Protein AF-A0A8B9MM78-F1 (afdb_monomer_lite)

Sequence (201 aa):
MGLGFAAWLCAFRGCSALPSVRVVAGGMLPGLHFPAASAAQRGSCASRPLSGLHFPEGSALPPFPSGPRGVDGVKMAAGSGGPAARELFAEGLLQFLRPAVRQLDGHVHAVRESQVELREHIDSLATELCRINEDQKVALDLDPYVKKLLNARRRVVLVNNILQNAQERLRRLNHSVAKETVRRKAMLEAAGGYPQGLPGK

Radius of gyration: 50.0 Å; chains: 1; bounding box: 139×53×124 Å

Organism: NCBI:txid211598

Secondary structure (DSSP, 8-state):
--SHHHHHHHHHHH------------------------------------------S----------------------S--HHHHHHHHHHHHHHHHHHHHHHHHHHHHHHHHHHHHHHHHHHHHHHHHHHHHHHTS----HHHHHHHHHHHHHHHHHHHHHHHHHHHHHHHHHHHHHHHHHHHHHHHHHS---------

Structure (mmCIF, N/CA/C/O backbone):
data_AF-A0A8B9MM78-F1
#
_entry.id   AF-A0A8B9MM78-F1
#
loop_
_atom_site.group_PDB
_atom_site.id
_atom_site.type_symbol
_atom_site.label_atom_id
_atom_site.label_alt_id
_atom_site.label_comp_id
_atom_site.label_asym_id
_atom_site.label_entity_id
_atom_site.label_seq_id
_atom_site.pdbx_PDB_ins_code
_atom_site.Cartn_x
_atom_site.Cartn_y
_atom_site.Cartn_z
_atom_site.occupancy
_atom_site.B_iso_or_equiv
_atom_site.auth_seq_id
_atom_site.auth_comp_id
_atom_site.auth_asym_id
_atom_site.auth_atom_id
_atom_site.pdbx_PDB_model_num
ATOM 1 N N . MET A 1 1 ? 37.177 7.866 -14.390 1.00 48.31 1 MET A N 1
ATOM 2 C CA . MET A 1 1 ? 35.794 7.345 -14.255 1.00 48.31 1 MET A CA 1
ATOM 3 C C . MET A 1 1 ? 35.572 6.059 -15.078 1.00 48.31 1 MET A C 1
ATOM 5 O O . MET A 1 1 ? 34.591 5.960 -15.799 1.00 48.31 1 MET A O 1
ATOM 9 N N . GLY A 1 2 ? 36.473 5.065 -15.008 1.00 48.88 2 GLY A N 1
ATOM 10 C CA . GLY A 1 2 ? 36.497 3.939 -15.969 1.00 48.88 2 GLY A CA 1
ATOM 11 C C . GLY A 1 2 ? 36.226 2.541 -15.401 1.00 48.88 2 GLY A C 1
ATOM 12 O O . GLY A 1 2 ? 36.156 1.588 -16.166 1.00 48.88 2 GLY A O 1
ATOM 13 N N . LEU A 1 3 ? 36.065 2.396 -14.082 1.00 47.78 3 LEU A N 1
ATOM 14 C CA . LEU A 1 3 ? 35.986 1.076 -13.435 1.00 47.78 3 LEU A CA 1
ATOM 15 C C . LEU A 1 3 ? 34.546 0.547 -13.267 1.00 47.78 3 LEU A C 1
ATOM 17 O O . LEU A 1 3 ? 34.348 -0.656 -13.136 1.00 47.78 3 LEU A O 1
ATOM 21 N N . GLY A 1 4 ? 33.526 1.411 -13.348 1.00 43.16 4 GLY A N 1
ATOM 22 C CA . GLY A 1 4 ? 32.122 1.005 -13.165 1.00 43.16 4 GLY A CA 1
ATOM 23 C C . GLY A 1 4 ? 31.498 0.277 -14.365 1.00 43.16 4 GLY A C 1
ATOM 24 O O . GLY A 1 4 ? 30.653 -0.597 -14.191 1.00 43.16 4 GLY A O 1
ATOM 25 N N . PHE A 1 5 ? 31.934 0.583 -15.592 1.00 52.16 5 PHE A N 1
ATOM 26 C CA . PHE A 1 5 ? 31.329 0.020 -16.809 1.00 52.16 5 PHE A CA 1
ATOM 27 C C . PHE A 1 5 ? 31.746 -1.436 -17.069 1.00 52.16 5 PHE A C 1
ATOM 29 O O . PHE A 1 5 ? 30.945 -2.233 -17.555 1.00 52.16 5 PHE A O 1
ATOM 36 N N . ALA A 1 6 ? 32.977 -1.804 -16.698 1.00 51.62 6 ALA A N 1
ATOM 37 C CA . ALA A 1 6 ? 33.471 -3.176 -16.815 1.00 51.62 6 ALA A CA 1
ATOM 38 C C . ALA A 1 6 ? 32.794 -4.118 -15.801 1.00 51.62 6 ALA A C 1
ATOM 40 O O . ALA A 1 6 ? 32.405 -5.228 -16.161 1.00 51.62 6 ALA A O 1
ATOM 41 N N . ALA A 1 7 ? 32.567 -3.649 -14.568 1.00 53.59 7 ALA A N 1
ATOM 42 C CA . ALA A 1 7 ? 31.832 -4.400 -13.548 1.00 53.59 7 ALA A CA 1
ATOM 43 C C . ALA A 1 7 ? 30.362 -4.632 -13.949 1.00 53.59 7 ALA A C 1
ATOM 45 O O . ALA A 1 7 ? 29.838 -5.735 -13.791 1.00 53.59 7 ALA A O 1
ATOM 46 N N . TRP A 1 8 ? 29.718 -3.628 -14.556 1.00 53.66 8 TRP A N 1
ATOM 47 C CA . TRP A 1 8 ? 28.348 -3.748 -15.061 1.00 53.66 8 TRP A CA 1
ATOM 48 C C . TRP A 1 8 ? 28.232 -4.701 -16.266 1.00 53.66 8 TRP A C 1
ATOM 50 O O . TRP A 1 8 ? 27.303 -5.508 -16.326 1.00 53.66 8 TRP A O 1
ATOM 60 N N . LEU A 1 9 ? 29.206 -4.693 -17.190 1.00 56.09 9 LEU A N 1
ATOM 61 C CA . LEU A 1 9 ? 29.253 -5.659 -18.297 1.00 56.09 9 LEU A CA 1
ATOM 62 C C . LEU A 1 9 ? 29.493 -7.101 -17.819 1.00 56.09 9 LEU A C 1
ATOM 64 O O . LEU A 1 9 ? 28.900 -8.022 -18.380 1.00 56.09 9 LEU A O 1
ATOM 68 N N . CYS A 1 10 ? 30.321 -7.313 -16.789 1.00 49.34 10 CYS A N 1
ATOM 69 C CA . CYS A 1 10 ? 30.517 -8.641 -16.195 1.00 49.34 10 CYS A CA 1
ATOM 70 C C . CYS A 1 10 ? 29.236 -9.170 -15.535 1.00 49.34 10 CYS A C 1
ATOM 72 O O . CYS A 1 10 ? 28.882 -10.328 -15.752 1.00 49.34 10 CYS A O 1
ATOM 74 N N . ALA A 1 11 ? 28.489 -8.326 -14.817 1.00 49.91 11 ALA A N 1
ATOM 75 C CA . ALA A 1 11 ? 27.216 -8.720 -14.211 1.00 49.91 11 ALA A CA 1
ATOM 76 C C . ALA A 1 11 ? 26.143 -9.077 -15.261 1.00 49.91 11 ALA A C 1
ATOM 78 O O . ALA A 1 11 ? 25.393 -10.034 -15.084 1.00 49.91 11 ALA A O 1
ATOM 79 N N . PHE A 1 12 ? 26.098 -8.369 -16.396 1.00 47.22 12 PHE A N 1
ATOM 80 C CA . PHE A 1 12 ? 25.107 -8.636 -17.448 1.00 47.22 12 PHE A CA 1
ATOM 81 C C . PHE A 1 12 ? 25.470 -9.829 -18.348 1.00 47.22 12 PHE A C 1
ATOM 83 O O . PHE A 1 12 ? 24.588 -10.469 -18.916 1.00 47.22 12 PHE A O 1
ATOM 90 N N . ARG A 1 13 ? 26.763 -10.162 -18.467 1.00 47.97 13 ARG A N 1
ATOM 91 C CA . ARG A 1 13 ? 27.249 -11.330 -19.222 1.00 47.97 13 ARG A CA 1
ATOM 92 C C . ARG A 1 13 ? 27.255 -12.620 -18.379 1.00 47.97 13 ARG A C 1
ATOM 94 O O . ARG A 1 13 ? 27.210 -13.707 -18.951 1.00 47.97 13 ARG A O 1
ATOM 101 N N . GLY A 1 14 ? 27.230 -12.501 -17.047 1.00 35.62 14 GLY A N 1
ATOM 102 C CA . GLY A 1 14 ? 27.129 -13.609 -16.086 1.00 35.62 14 GLY A CA 1
ATOM 103 C C . GLY A 1 14 ? 25.716 -14.166 -15.850 1.00 35.62 14 GLY A C 1
ATOM 104 O O . GLY A 1 14 ? 25.588 -15.303 -15.414 1.00 35.62 14 GLY A O 1
ATOM 105 N N . CYS A 1 15 ? 24.649 -13.447 -16.214 1.00 35.34 15 CYS A N 1
ATOM 106 C CA . CYS A 1 15 ? 23.262 -13.945 -16.132 1.00 35.34 15 CYS A CA 1
ATOM 107 C C . CYS A 1 15 ? 22.798 -14.666 -17.415 1.00 35.34 15 CYS A C 1
ATOM 109 O O . CYS A 1 15 ? 21.651 -14.532 -17.835 1.00 35.34 15 CYS A O 1
ATOM 111 N N . SER A 1 16 ? 23.692 -15.435 -18.045 1.00 40.44 16 SER A N 1
ATOM 112 C CA . SER A 1 16 ? 23.366 -16.336 -19.169 1.00 40.44 16 SER A CA 1
ATOM 113 C C . SER A 1 16 ? 23.190 -17.793 -18.718 1.00 40.44 16 SER A C 1
ATOM 115 O O . SER A 1 16 ? 23.275 -18.704 -19.534 1.00 40.44 16 SER A O 1
ATOM 117 N N . ALA A 1 17 ? 22.967 -18.024 -17.423 1.00 44.88 17 ALA A N 1
ATOM 118 C CA . ALA A 1 17 ? 22.620 -19.327 -16.867 1.00 44.88 17 ALA A CA 1
ATOM 119 C C . ALA A 1 17 ? 21.247 -19.237 -16.187 1.00 44.88 17 ALA A C 1
ATOM 121 O O . ALA A 1 17 ? 21.133 -19.181 -14.968 1.00 44.88 17 ALA A O 1
ATOM 122 N N . LEU A 1 18 ? 20.196 -19.198 -17.004 1.00 37.66 18 LEU A N 1
ATOM 123 C CA . LEU A 1 18 ? 18.861 -19.640 -16.608 1.00 37.66 18 LEU A CA 1
ATOM 124 C C . LEU A 1 18 ? 18.460 -20.780 -17.552 1.00 37.66 18 LEU A C 1
ATOM 126 O O . LEU A 1 18 ? 18.759 -20.711 -18.749 1.00 37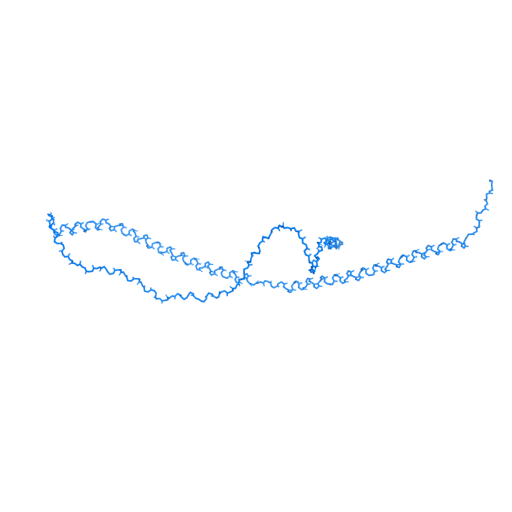.66 18 LEU A O 1
ATOM 130 N N . PRO A 1 19 ? 17.843 -21.847 -17.025 1.00 37.06 19 PRO A N 1
ATOM 131 C CA . PRO A 1 19 ? 17.562 -23.050 -17.780 1.00 37.06 19 PRO A CA 1
ATOM 132 C C . PRO A 1 19 ? 16.515 -22.779 -18.861 1.00 37.06 19 PRO A C 1
ATOM 134 O O . PRO A 1 19 ? 15.576 -22.001 -18.697 1.00 37.06 19 PRO A O 1
ATOM 137 N N . SER A 1 20 ? 16.713 -23.464 -19.980 1.00 33.94 20 SER A N 1
ATOM 138 C CA . SER A 1 20 ? 15.817 -23.526 -21.124 1.00 33.94 20 SER A CA 1
ATOM 139 C C . SER A 1 20 ? 14.413 -23.975 -20.688 1.00 33.94 20 SER A C 1
ATOM 141 O O . SER A 1 20 ? 14.203 -25.144 -20.370 1.00 33.94 20 SER A O 1
ATOM 143 N N . VAL A 1 21 ? 13.438 -23.061 -20.679 1.00 34.25 21 VAL A N 1
ATOM 144 C CA . VAL A 1 21 ? 12.017 -23.433 -20.634 1.00 34.25 21 VAL A CA 1
ATOM 145 C C . VAL A 1 21 ? 11.610 -23.792 -22.057 1.00 34.25 21 VAL A C 1
ATOM 147 O O . VAL A 1 21 ? 11.317 -22.939 -22.895 1.00 34.25 21 VAL A O 1
ATOM 150 N N . ARG A 1 22 ? 11.672 -25.093 -22.335 1.00 35.22 22 ARG A N 1
ATOM 151 C CA . ARG A 1 22 ? 11.176 -25.725 -23.553 1.00 35.22 22 ARG A CA 1
ATOM 152 C C . ARG A 1 22 ? 9.646 -25.692 -23.518 1.00 35.22 22 ARG A C 1
ATOM 154 O O . ARG A 1 22 ? 9.033 -26.239 -22.607 1.00 35.22 22 ARG A O 1
ATOM 161 N N . VAL A 1 23 ? 9.044 -25.055 -24.515 1.00 36.56 23 VAL A N 1
ATOM 162 C CA . VAL A 1 23 ? 7.619 -25.189 -24.841 1.00 36.56 23 VAL A CA 1
ATOM 163 C C . VAL A 1 23 ? 7.351 -26.658 -25.192 1.00 36.56 23 VAL A C 1
ATOM 165 O O . VAL A 1 23 ? 7.975 -27.186 -26.112 1.00 36.56 23 VAL A O 1
ATOM 168 N N . VAL A 1 24 ? 6.459 -27.326 -24.455 1.00 34.94 24 VAL A N 1
ATOM 169 C CA . VAL A 1 24 ? 5.971 -28.680 -24.766 1.00 34.94 24 VAL A CA 1
ATOM 170 C C . VAL A 1 24 ? 4.607 -28.564 -25.444 1.00 34.94 24 VAL A C 1
ATOM 172 O O . VAL A 1 24 ? 3.620 -28.196 -24.813 1.00 34.94 24 VAL A O 1
ATOM 175 N N . ALA A 1 25 ? 4.575 -28.893 -26.736 1.00 33.69 25 ALA A N 1
ATOM 176 C CA . ALA A 1 25 ? 3.391 -29.380 -27.437 1.00 33.69 25 ALA A CA 1
ATOM 177 C C . ALA A 1 25 ? 3.372 -30.918 -27.327 1.00 33.69 25 ALA A C 1
ATOM 179 O O . ALA A 1 25 ? 4.430 -31.547 -27.342 1.00 33.69 25 ALA A O 1
ATOM 180 N N . GLY A 1 26 ? 2.184 -31.491 -27.121 1.00 34.03 26 GLY A N 1
ATOM 181 C CA . GLY A 1 26 ? 1.985 -32.846 -26.599 1.00 34.03 26 GLY A CA 1
ATOM 182 C C . GLY A 1 26 ? 2.276 -34.027 -27.534 1.00 34.03 26 GLY A C 1
ATOM 183 O O . GLY A 1 26 ? 2.494 -33.873 -28.732 1.00 34.03 26 GLY A O 1
ATOM 184 N N . GLY A 1 27 ? 2.213 -35.227 -26.943 1.00 30.88 27 GLY A N 1
ATOM 185 C CA . GLY A 1 27 ? 2.221 -36.514 -27.644 1.00 30.88 27 GLY A CA 1
ATOM 186 C C . GLY A 1 27 ? 2.617 -37.703 -26.754 1.00 30.88 27 GLY A C 1
ATOM 187 O O . GLY A 1 27 ? 3.792 -37.871 -26.471 1.00 30.88 27 GLY A O 1
ATOM 188 N N . MET A 1 28 ? 1.612 -38.505 -26.373 1.00 33.03 28 MET A N 1
ATOM 189 C CA . MET A 1 28 ? 1.601 -39.941 -26.006 1.00 33.03 28 MET A CA 1
ATOM 190 C C . MET A 1 28 ? 2.536 -40.556 -24.920 1.00 33.03 28 MET A C 1
ATOM 192 O O . MET A 1 28 ? 3.754 -40.463 -24.953 1.00 33.03 28 MET A O 1
ATOM 196 N N . LEU A 1 29 ? 1.863 -41.291 -24.018 1.00 33.91 29 LEU A N 1
ATOM 197 C CA . LEU A 1 29 ? 2.230 -42.232 -22.925 1.00 33.91 29 LEU A CA 1
ATOM 198 C C . LEU A 1 29 ? 3.197 -43.398 -23.310 1.00 33.91 29 LEU A C 1
ATOM 200 O O . LEU A 1 29 ? 3.433 -43.549 -24.508 1.00 33.91 29 LEU A O 1
ATOM 204 N N . PRO A 1 30 ? 3.662 -44.308 -22.394 1.00 49.34 30 PRO A N 1
ATOM 205 C CA . PRO A 1 30 ? 3.284 -44.520 -20.980 1.00 49.34 30 PRO A CA 1
ATOM 206 C C . PRO A 1 30 ? 4.439 -44.734 -19.966 1.00 49.34 30 PRO A C 1
ATOM 208 O O . PRO A 1 30 ? 5.554 -45.112 -20.304 1.00 49.34 30 PRO A O 1
ATOM 211 N N . GLY A 1 31 ? 4.081 -44.640 -18.679 1.00 40.34 31 GLY A N 1
ATOM 212 C CA . GLY A 1 31 ? 4.708 -45.432 -17.617 1.00 40.34 31 GLY A CA 1
ATOM 213 C C . GLY A 1 31 ? 5.841 -44.751 -16.859 1.00 40.34 31 GLY A C 1
ATOM 214 O O . GLY A 1 31 ? 7.000 -44.906 -17.208 1.00 40.34 31 GLY A O 1
ATOM 215 N N . LEU A 1 32 ? 5.495 -44.054 -15.776 1.00 36.47 32 LEU A N 1
ATOM 216 C CA . LEU A 1 32 ? 5.979 -44.334 -14.419 1.00 36.47 32 LEU A CA 1
ATOM 217 C C . LEU A 1 32 ? 5.219 -43.414 -13.450 1.00 36.47 32 LEU A C 1
ATOM 219 O O . LEU A 1 32 ? 5.159 -42.198 -13.599 1.00 36.47 32 LEU A O 1
ATOM 223 N N . HIS A 1 33 ? 4.555 -44.059 -12.505 1.00 41.72 33 HIS A N 1
ATOM 224 C CA . HIS A 1 33 ? 3.659 -43.500 -11.507 1.00 41.72 33 HIS A CA 1
ATOM 225 C C . HIS A 1 33 ? 4.461 -42.973 -10.314 1.00 41.72 33 HIS A C 1
ATOM 227 O O . HIS A 1 33 ? 5.190 -43.767 -9.739 1.00 41.72 33 HIS A O 1
ATOM 233 N N . PHE A 1 34 ? 4.301 -41.703 -9.920 1.00 32.56 34 PHE A N 1
ATOM 234 C CA . PHE A 1 34 ? 4.489 -41.178 -8.549 1.00 32.56 34 PHE A CA 1
ATOM 235 C C . PHE A 1 34 ? 3.924 -39.736 -8.464 1.00 32.56 34 PHE A C 1
ATOM 237 O O . PHE A 1 34 ? 3.759 -39.088 -9.496 1.00 32.56 34 PHE A O 1
ATOM 244 N N . PRO A 1 35 ? 3.476 -39.271 -7.284 1.00 40.75 35 PRO A N 1
ATOM 245 C CA . PRO A 1 35 ? 2.092 -38.913 -7.015 1.00 40.75 35 PRO A CA 1
ATOM 246 C C . PRO A 1 35 ? 1.809 -37.409 -7.135 1.00 40.75 35 PRO A C 1
ATOM 248 O O . PRO A 1 35 ? 2.661 -36.556 -6.893 1.00 40.75 35 PRO A O 1
ATOM 251 N N . ALA A 1 36 ? 0.554 -37.099 -7.458 1.00 40.72 36 ALA A N 1
ATOM 252 C CA . ALA A 1 36 ? -0.004 -35.758 -7.449 1.00 40.72 36 ALA A CA 1
ATOM 253 C C . ALA A 1 36 ? -0.137 -35.216 -6.014 1.00 40.72 36 ALA A C 1
ATOM 255 O O . ALA A 1 36 ? -0.765 -35.848 -5.166 1.00 40.72 36 ALA A O 1
ATOM 256 N N . ALA A 1 37 ? 0.380 -34.010 -5.771 1.00 35.16 37 ALA A N 1
ATOM 257 C CA . ALA A 1 37 ? 0.020 -33.195 -4.615 1.00 35.16 37 ALA A CA 1
ATOM 258 C C . ALA A 1 37 ? -0.624 -31.888 -5.100 1.00 35.16 37 ALA A C 1
ATOM 260 O O . ALA A 1 37 ? 0.028 -30.977 -5.602 1.00 35.16 37 ALA A O 1
ATOM 261 N N . SER A 1 38 ? -1.949 -31.915 -4.983 1.00 35.53 38 SER A N 1
ATOM 262 C CA . SER A 1 38 ? -2.979 -30.882 -5.061 1.00 35.53 38 SER A CA 1
ATOM 263 C C . SER A 1 38 ? -2.551 -29.417 -5.179 1.00 35.53 38 SER A C 1
ATOM 265 O O . SER A 1 38 ? -1.907 -28.842 -4.302 1.00 35.53 38 SER A O 1
ATOM 267 N N . ALA A 1 39 ? -3.122 -28.776 -6.200 1.00 40.88 39 ALA A N 1
ATOM 268 C CA . ALA A 1 39 ? -3.445 -27.361 -6.200 1.00 40.88 39 ALA A CA 1
ATOM 269 C C . ALA A 1 39 ? -4.176 -26.976 -4.900 1.00 40.88 39 ALA A C 1
ATOM 271 O O . ALA A 1 39 ? -5.182 -27.587 -4.538 1.00 40.88 39 ALA A O 1
ATOM 272 N N . ALA A 1 40 ? -3.676 -25.951 -4.214 1.00 36.84 40 ALA A N 1
ATOM 273 C CA . ALA A 1 40 ? -4.406 -25.239 -3.175 1.00 36.84 40 ALA A CA 1
ATOM 274 C C . ALA A 1 40 ? -4.579 -23.795 -3.640 1.00 36.84 40 ALA A C 1
ATOM 276 O O . ALA A 1 40 ? -3.685 -22.954 -3.557 1.00 36.84 40 ALA A O 1
ATOM 277 N N . GLN A 1 41 ? -5.764 -23.565 -4.182 1.00 46.56 41 GLN A N 1
ATOM 278 C CA . GLN A 1 41 ? -6.331 -22.283 -4.537 1.00 46.56 41 GLN A CA 1
ATOM 279 C C . GLN A 1 41 ? -6.377 -21.379 -3.292 1.00 46.56 41 GLN A C 1
ATOM 281 O O . GLN A 1 41 ? -7.068 -21.667 -2.321 1.00 46.56 41 GLN A O 1
ATOM 286 N N . ARG A 1 42 ? -5.622 -20.281 -3.315 1.00 38.16 42 ARG A N 1
ATOM 287 C CA . ARG A 1 42 ? -5.758 -19.129 -2.414 1.00 38.16 42 ARG A CA 1
ATOM 288 C C . ARG A 1 42 ? -5.711 -17.909 -3.320 1.00 38.16 42 ARG A C 1
ATOM 290 O O . ARG A 1 42 ? -4.728 -17.723 -4.016 1.00 38.16 42 ARG A O 1
ATOM 297 N N . GLY A 1 43 ? -6.707 -17.061 -3.453 1.00 32.66 43 GLY A N 1
ATOM 298 C C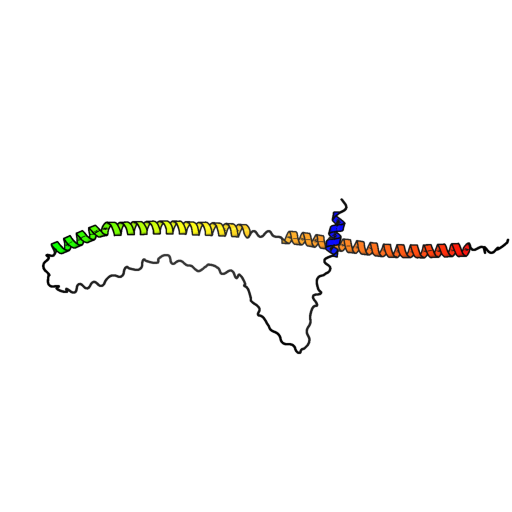A . GLY A 1 43 ? -7.983 -16.884 -2.788 1.00 32.66 43 GLY A CA 1
ATOM 299 C C . GLY A 1 43 ? -8.379 -15.497 -3.266 1.00 32.66 43 GLY A C 1
ATOM 300 O O . GLY A 1 43 ? -7.728 -14.520 -2.913 1.00 32.66 43 GLY A O 1
ATOM 301 N N . SER A 1 44 ? -9.324 -15.438 -4.198 1.00 35.38 44 SER A N 1
ATOM 302 C CA . SER A 1 44 ? -9.817 -14.198 -4.783 1.00 35.38 44 SER A CA 1
ATOM 303 C C . SER A 1 44 ? -10.351 -13.310 -3.661 1.00 35.38 44 SER A C 1
ATOM 305 O O . SER A 1 44 ? -11.351 -13.663 -3.037 1.00 35.38 44 SER A O 1
ATOM 307 N N . CYS A 1 45 ? -9.706 -12.171 -3.401 1.00 35.84 45 CYS A N 1
ATOM 308 C CA . CYS A 1 45 ? -10.251 -11.113 -2.553 1.00 35.84 45 CYS A CA 1
ATOM 309 C C . CYS A 1 45 ? -11.402 -10.445 -3.312 1.00 35.84 45 CYS A C 1
ATOM 311 O O . CYS A 1 45 ? -11.278 -9.343 -3.836 1.00 35.84 45 CYS A O 1
ATOM 313 N N . ALA A 1 46 ? -12.514 -11.169 -3.437 1.00 37.69 46 ALA A N 1
ATOM 314 C CA . ALA A 1 46 ? -13.779 -10.597 -3.830 1.00 37.69 46 ALA A CA 1
ATOM 315 C C . ALA A 1 46 ? -14.199 -9.648 -2.710 1.00 37.69 46 ALA A C 1
ATOM 317 O O . ALA A 1 46 ? -14.458 -10.066 -1.580 1.00 37.69 46 ALA A O 1
ATOM 318 N N . SER A 1 47 ? -14.230 -8.367 -3.050 1.00 41.34 47 SER A N 1
ATOM 319 C CA . SER A 1 47 ? -14.924 -7.306 -2.346 1.00 41.34 47 SER A CA 1
ATOM 320 C C . SER A 1 47 ? -16.329 -7.786 -1.979 1.00 41.34 47 SER A C 1
ATOM 322 O O . SER A 1 47 ? -17.244 -7.750 -2.798 1.00 41.34 47 SER A O 1
ATOM 324 N N . ARG A 1 48 ? -16.510 -8.282 -0.753 1.00 37.97 48 ARG A N 1
ATOM 325 C CA . ARG A 1 48 ? -17.842 -8.381 -0.163 1.00 37.97 48 ARG A CA 1
ATOM 326 C C . ARG A 1 48 ? -18.164 -6.986 0.361 1.00 37.97 48 ARG A C 1
ATOM 328 O O . ARG A 1 48 ? -17.424 -6.502 1.218 1.00 37.97 48 ARG A O 1
ATOM 335 N N . PRO A 1 49 ? -19.211 -6.317 -0.138 1.00 38.75 49 PRO A N 1
ATOM 336 C CA . PRO A 1 49 ? -19.687 -5.117 0.517 1.00 38.75 49 PRO A CA 1
ATOM 337 C C . PRO A 1 49 ? -20.155 -5.527 1.916 1.00 38.75 49 PRO A C 1
ATOM 339 O O . PRO A 1 49 ? -20.994 -6.416 2.067 1.00 38.75 49 PRO A O 1
ATOM 342 N N . LEU A 1 50 ? -19.601 -4.892 2.949 1.00 45.12 50 LEU A N 1
ATOM 343 C CA . LEU A 1 50 ? -20.174 -4.867 4.297 1.00 45.12 50 LEU A CA 1
ATOM 344 C C . LEU A 1 50 ? -21.428 -3.975 4.264 1.00 45.12 50 LEU A C 1
ATOM 346 O O . LEU A 1 50 ? -21.519 -2.944 4.913 1.00 45.12 50 LEU A O 1
ATOM 350 N N . SER A 1 51 ? -22.398 -4.363 3.445 1.00 43.78 51 SER A N 1
ATOM 351 C CA . SER A 1 51 ? -23.744 -3.809 3.405 1.00 43.78 51 SER A CA 1
ATOM 352 C C . SER A 1 51 ? -24.644 -4.924 3.910 1.00 43.78 51 SER A C 1
ATOM 354 O O . SER A 1 51 ? -25.064 -5.783 3.140 1.00 43.78 51 SER A O 1
ATOM 356 N N . GLY A 1 52 ? -24.839 -4.996 5.227 1.00 38.88 52 GLY A N 1
ATOM 357 C CA . GLY A 1 52 ? -25.663 -6.065 5.791 1.00 38.88 52 GLY A CA 1
ATOM 358 C C . GLY A 1 52 ? -25.602 -6.291 7.295 1.00 38.88 52 GLY A C 1
ATOM 359 O O . GLY A 1 52 ? -26.362 -7.120 7.778 1.00 38.88 52 GLY A O 1
ATOM 360 N N . LEU A 1 53 ? -24.786 -5.559 8.060 1.00 37.84 53 LEU A N 1
ATOM 361 C CA . LEU A 1 53 ? -25.054 -5.412 9.493 1.00 37.84 53 LEU A CA 1
ATOM 362 C C . LEU A 1 53 ? -25.914 -4.170 9.685 1.00 37.84 53 LEU A C 1
ATOM 364 O O . LEU A 1 53 ? -25.478 -3.137 10.178 1.00 37.84 53 LEU A O 1
ATOM 368 N N . HIS A 1 54 ? -27.161 -4.300 9.235 1.00 37.41 54 HIS A N 1
ATOM 369 C CA . HIS A 1 54 ? -28.262 -3.547 9.804 1.00 37.41 54 HIS A CA 1
ATOM 370 C C . HIS A 1 54 ? -28.306 -3.921 11.288 1.00 37.41 54 HIS A C 1
ATOM 372 O O . HIS A 1 54 ? -28.841 -4.966 11.658 1.00 37.41 54 HIS A O 1
ATOM 378 N N . PHE A 1 55 ? -27.671 -3.107 12.130 1.00 36.47 55 PHE A N 1
ATOM 379 C CA . PHE A 1 55 ? -27.990 -3.093 13.548 1.00 36.47 55 PHE A CA 1
ATOM 380 C C . PHE A 1 55 ? -29.471 -2.721 13.630 1.00 36.47 55 PHE A C 1
ATOM 382 O O . PHE A 1 55 ? -29.827 -1.636 13.166 1.00 36.47 55 PHE A O 1
ATOM 389 N N . PRO A 1 56 ? -30.358 -3.591 14.142 1.00 38.91 56 PRO A N 1
ATOM 390 C CA . PRO A 1 56 ? -31.685 -3.138 14.486 1.00 38.91 56 PRO A CA 1
ATOM 391 C C . PRO A 1 56 ? -31.512 -2.131 15.622 1.00 38.91 56 PRO A C 1
ATOM 393 O O . PRO A 1 56 ? -31.256 -2.479 16.777 1.00 38.91 56 PRO A O 1
ATOM 396 N N . GLU A 1 57 ? -31.608 -0.860 15.258 1.00 47.19 57 GLU A N 1
ATOM 397 C CA . GLU A 1 57 ? -32.067 0.189 16.146 1.00 47.19 57 GLU A CA 1
ATOM 398 C C . GLU A 1 57 ? -33.389 -0.311 16.755 1.00 47.19 57 GLU A C 1
ATOM 400 O O . GLU A 1 57 ? -34.338 -0.623 16.036 1.00 47.19 57 GLU A O 1
ATOM 405 N N . GLY A 1 58 ? -33.414 -0.516 18.074 1.00 50.19 58 GLY A N 1
ATOM 406 C CA . GLY A 1 58 ? -34.604 -0.998 18.781 1.00 50.19 58 GLY A CA 1
ATOM 407 C C . GLY A 1 58 ? -34.600 -2.479 19.166 1.00 50.19 58 GLY A C 1
ATOM 408 O O . GLY A 1 58 ? -35.599 -3.169 18.985 1.00 50.19 58 GLY A O 1
ATOM 409 N N . SER A 1 59 ? -33.526 -2.975 19.788 1.00 40.12 59 SER A N 1
ATOM 410 C CA . SER A 1 59 ? -33.676 -4.137 20.677 1.00 40.12 59 SER A CA 1
ATOM 411 C C . SER A 1 59 ? -34.192 -3.623 22.016 1.00 40.12 59 SER A C 1
ATOM 413 O O . SER A 1 59 ? -33.421 -3.208 22.881 1.00 40.12 59 SER A O 1
ATOM 415 N N . ALA A 1 60 ? -35.517 -3.589 22.145 1.00 48.47 60 ALA A N 1
ATOM 416 C CA . ALA A 1 60 ? -36.181 -3.502 23.430 1.00 48.47 60 ALA A CA 1
ATOM 417 C C . ALA A 1 60 ? -35.486 -4.449 24.418 1.00 48.47 60 ALA A C 1
ATOM 419 O O . ALA A 1 60 ? -35.210 -5.607 24.093 1.00 48.47 60 ALA A O 1
ATOM 420 N N . LEU A 1 61 ? -35.185 -3.924 25.608 1.00 49.53 61 LEU A N 1
ATOM 421 C CA . LEU A 1 61 ? -34.800 -4.716 26.771 1.00 49.53 61 LEU A CA 1
ATOM 422 C C . LEU A 1 61 ? -35.668 -5.985 26.812 1.00 49.53 61 LEU A C 1
ATOM 424 O O . LEU A 1 61 ? -36.889 -5.860 26.659 1.00 49.53 61 LEU A O 1
ATOM 428 N N . PRO A 1 62 ? -35.097 -7.188 27.011 1.00 55.75 62 PRO A N 1
ATOM 429 C CA . PRO A 1 62 ? -35.933 -8.345 27.276 1.00 55.75 62 PRO A CA 1
ATOM 430 C C . PRO A 1 62 ? -36.829 -7.988 28.471 1.00 55.75 62 PRO A C 1
ATOM 432 O O . PRO A 1 62 ? -36.313 -7.476 29.473 1.00 55.75 62 PRO A O 1
ATOM 435 N N . PRO A 1 63 ? -38.158 -8.178 28.382 1.00 52.50 63 PRO A N 1
ATOM 436 C CA . PRO A 1 63 ? -39.006 -7.964 29.535 1.00 52.50 63 PRO A CA 1
ATOM 437 C C . PRO A 1 63 ? -38.490 -8.895 30.625 1.00 52.50 63 PRO A C 1
ATOM 439 O O . PRO A 1 63 ? -38.350 -10.102 30.411 1.00 52.50 63 PRO A O 1
ATOM 442 N N . PHE A 1 64 ? -38.160 -8.313 31.778 1.00 50.25 64 PHE A N 1
ATOM 443 C CA . PHE A 1 64 ? -37.925 -9.072 32.996 1.00 50.25 64 PHE A CA 1
ATOM 444 C C . PHE A 1 64 ? -39.011 -10.149 33.098 1.00 50.25 64 PHE A C 1
ATOM 446 O O . PHE A 1 64 ? -40.186 -9.819 32.883 1.00 50.25 64 PHE A O 1
ATOM 453 N N . PRO A 1 65 ? -38.664 -11.419 33.379 1.00 50.97 65 PRO A N 1
ATOM 454 C CA . PRO A 1 65 ? -39.667 -12.451 33.551 1.00 50.97 65 PRO A CA 1
ATOM 455 C C . PRO A 1 65 ? -40.615 -11.983 34.650 1.00 50.97 65 PRO A C 1
ATOM 457 O O . PRO A 1 65 ? -40.249 -11.861 35.819 1.00 50.97 65 PRO A O 1
ATOM 460 N N . SER A 1 66 ? -41.830 -11.642 34.227 1.00 56.31 66 SER A N 1
ATOM 461 C CA . SER A 1 66 ? -42.930 -11.317 35.113 1.00 56.31 66 SER A CA 1
ATOM 462 C C . SER A 1 66 ? -43.202 -12.590 35.893 1.00 56.31 66 SER A C 1
ATOM 464 O O . SER A 1 66 ? -43.693 -13.571 35.336 1.00 56.31 66 SER A O 1
ATOM 466 N N . GLY A 1 67 ? -42.768 -12.599 37.153 1.00 51.91 67 GLY A N 1
ATOM 467 C CA . GLY A 1 67 ? -42.955 -13.731 38.044 1.00 51.91 67 GLY A CA 1
ATOM 468 C C . GLY A 1 67 ? -44.432 -14.132 38.095 1.00 51.91 67 GLY A C 1
ATOM 469 O O . GLY A 1 67 ? -45.307 -13.263 37.996 1.00 51.91 67 GLY A O 1
ATOM 470 N N . PRO A 1 68 ? -44.741 -15.429 38.240 1.00 51.97 68 PRO A N 1
ATOM 471 C CA . PRO A 1 68 ? -46.114 -15.857 38.408 1.00 51.97 68 PRO A CA 1
ATOM 472 C C . PRO A 1 68 ? -46.665 -15.252 39.701 1.00 51.97 68 PRO A C 1
ATOM 474 O O . PRO A 1 68 ? -46.235 -15.553 40.814 1.00 51.97 68 PRO A O 1
ATOM 477 N N . ARG A 1 69 ? -47.637 -14.361 39.517 1.00 56.72 69 ARG A N 1
ATOM 478 C CA . ARG A 1 69 ? -48.538 -13.855 40.542 1.00 56.72 69 ARG A CA 1
ATOM 479 C C . ARG A 1 69 ? -49.482 -15.002 40.912 1.00 56.72 69 ARG A C 1
ATOM 481 O O . ARG A 1 69 ? -50.530 -15.164 40.302 1.00 56.72 69 ARG A O 1
ATOM 488 N N . GLY A 1 70 ? -49.068 -15.808 41.883 1.00 43.94 70 GLY A N 1
ATOM 489 C CA . GLY A 1 70 ? -49.857 -16.874 42.497 1.00 43.94 70 GLY A CA 1
ATOM 490 C C . GLY A 1 70 ? -49.629 -16.850 44.001 1.00 43.94 70 GLY A C 1
ATOM 491 O O . GLY A 1 70 ? -48.750 -17.532 44.516 1.00 43.94 70 GLY A O 1
ATOM 492 N N . VAL A 1 71 ? -50.380 -16.000 44.699 1.00 52.78 71 VAL A N 1
ATOM 493 C CA . VAL A 1 71 ? -50.482 -16.018 46.163 1.00 52.78 71 VAL A CA 1
ATOM 494 C C . VAL A 1 71 ? -51.467 -17.113 46.567 1.00 52.78 71 VAL A C 1
ATOM 496 O O . VAL A 1 71 ? -52.571 -16.830 47.018 1.00 52.78 71 VAL A O 1
ATOM 499 N N . ASP A 1 72 ? -51.076 -18.372 46.390 1.00 40.84 72 ASP A N 1
ATOM 500 C CA . ASP A 1 72 ? -51.782 -19.478 47.029 1.00 40.84 72 ASP A CA 1
ATOM 501 C C . ASP A 1 72 ? -51.278 -19.604 48.466 1.00 40.84 72 ASP A C 1
ATOM 503 O O . ASP A 1 72 ? -50.121 -19.932 48.745 1.00 40.84 72 ASP A O 1
ATOM 507 N N . GLY A 1 73 ? -52.168 -19.241 49.388 1.00 49.78 73 GLY A N 1
ATOM 508 C CA . GLY A 1 73 ? -51.929 -19.209 50.819 1.00 49.78 73 GLY A CA 1
ATOM 509 C C . GLY A 1 73 ? -51.618 -20.591 51.377 1.00 49.78 73 GLY A C 1
ATOM 510 O O . GLY A 1 73 ? -52.512 -21.323 51.798 1.00 49.78 73 GLY A O 1
ATOM 511 N N . VAL A 1 74 ? -50.332 -20.911 51.494 1.00 42.56 74 VAL A N 1
ATOM 512 C CA . VAL A 1 74 ? -49.881 -21.944 52.421 1.00 42.56 74 VAL A CA 1
ATOM 513 C C . VAL A 1 74 ? -49.870 -21.329 53.817 1.00 42.56 74 VAL A C 1
ATOM 515 O O . VAL A 1 74 ? -48.965 -20.586 54.200 1.00 42.56 74 VAL A O 1
ATOM 518 N N . LYS A 1 75 ? -50.923 -21.633 54.580 1.00 50.25 75 LYS A N 1
ATOM 519 C CA . LYS A 1 75 ? -51.035 -21.380 56.018 1.00 50.25 75 LYS A CA 1
ATOM 520 C C . LYS A 1 75 ? -49.951 -22.181 56.745 1.00 50.25 75 LYS A C 1
ATOM 522 O O . LYS A 1 75 ? -50.188 -23.288 57.215 1.00 50.25 75 LYS A O 1
ATOM 527 N N . MET A 1 76 ? -48.751 -21.615 56.824 1.00 45.03 76 MET A N 1
ATOM 528 C CA . MET A 1 76 ? -47.691 -22.129 57.680 1.00 45.03 76 MET A CA 1
ATOM 529 C C . MET A 1 76 ? -48.064 -21.829 59.130 1.00 45.03 76 MET A C 1
ATOM 531 O O . MET A 1 76 ? -48.181 -20.670 59.533 1.00 45.03 76 MET A O 1
ATOM 535 N N . ALA A 1 77 ? -48.289 -22.891 59.902 1.00 43.69 77 ALA A N 1
ATOM 536 C CA . ALA A 1 77 ? -48.462 -22.821 61.341 1.00 43.69 77 ALA A CA 1
ATOM 537 C C . ALA A 1 77 ? -47.287 -22.045 61.954 1.00 43.69 77 ALA A C 1
ATOM 539 O O . ALA A 1 77 ? -46.116 -22.379 61.763 1.00 43.69 77 ALA A O 1
ATOM 540 N N . ALA A 1 78 ? -47.624 -20.962 62.651 1.00 48.84 78 ALA A N 1
ATOM 541 C CA . ALA A 1 78 ? -46.678 -20.081 63.298 1.00 48.84 78 ALA A CA 1
ATOM 542 C C . ALA A 1 78 ? -45.953 -20.825 64.427 1.00 48.84 78 ALA A C 1
ATOM 544 O O . ALA A 1 78 ? -46.462 -20.967 65.535 1.00 48.84 78 ALA A O 1
ATOM 545 N N . GLY A 1 79 ? -44.719 -21.241 64.152 1.00 53.56 79 GLY A N 1
ATOM 546 C CA . GLY A 1 79 ? -43.696 -21.334 65.182 1.00 53.56 79 GLY A CA 1
ATOM 547 C C . GLY A 1 79 ? -43.445 -19.937 65.759 1.00 53.56 79 GLY A C 1
ATOM 548 O O . GLY A 1 79 ? -42.907 -19.073 65.068 1.00 53.56 79 GLY A O 1
ATOM 549 N N . SER A 1 80 ? -43.947 -19.724 66.978 1.00 56.69 80 SER A N 1
ATOM 550 C CA . SER A 1 80 ? -43.475 -18.865 68.083 1.00 56.69 80 SER A CA 1
ATOM 551 C C . SER A 1 80 ? -42.607 -17.619 67.790 1.00 56.69 80 SER A C 1
ATOM 553 O O . SER A 1 80 ? -41.652 -17.340 68.513 1.00 56.69 80 SER A O 1
ATOM 555 N N . GLY A 1 81 ? -42.953 -16.812 66.790 1.00 60.25 81 GLY A N 1
ATOM 556 C CA . GLY A 1 81 ? -42.379 -15.479 66.592 1.00 60.25 81 GLY A CA 1
ATOM 557 C C . GLY A 1 81 ? -43.346 -14.622 65.791 1.00 60.25 81 GLY A C 1
ATOM 558 O O . GLY A 1 81 ? -43.625 -14.942 64.633 1.00 60.25 81 GLY A O 1
ATOM 559 N N . GLY A 1 82 ? -43.909 -13.586 66.422 1.00 77.50 82 GLY A N 1
ATOM 560 C CA . GLY A 1 82 ? -44.912 -12.715 65.804 1.00 77.50 82 GLY A CA 1
ATOM 561 C C . GLY A 1 82 ? -44.414 -12.068 64.500 1.00 77.50 82 GLY A C 1
ATOM 562 O O . GLY A 1 82 ? -43.203 -11.946 64.307 1.00 77.50 82 GLY A O 1
ATOM 563 N N . PRO A 1 83 ? -45.320 -11.631 63.606 1.00 76.44 83 PRO A N 1
ATOM 564 C CA . PRO A 1 83 ? -44.968 -11.064 62.296 1.00 76.44 83 PRO A CA 1
ATOM 565 C C . PRO A 1 83 ? -43.936 -9.928 62.390 1.00 76.44 83 PRO A C 1
ATOM 567 O O . PRO A 1 83 ? -42.996 -9.889 61.605 1.00 76.44 83 PRO A O 1
ATOM 570 N N . ALA A 1 84 ? -44.018 -9.093 63.429 1.00 81.06 84 ALA A N 1
ATOM 571 C CA . ALA A 1 84 ? -43.048 -8.031 63.696 1.00 81.06 84 ALA A CA 1
ATOM 572 C C . ALA A 1 84 ? -41.618 -8.535 63.991 1.00 81.06 84 ALA A C 1
ATOM 574 O O . ALA A 1 84 ? -40.648 -7.894 63.604 1.00 81.06 84 ALA A O 1
ATOM 575 N N . ALA A 1 85 ? -41.456 -9.691 64.642 1.00 84.12 85 ALA A N 1
ATOM 576 C CA . ALA A 1 85 ? -40.134 -10.254 64.935 1.00 84.12 85 ALA A CA 1
ATOM 577 C C . ALA A 1 85 ? -39.449 -10.799 63.671 1.00 84.12 85 ALA A C 1
ATOM 579 O O . ALA A 1 85 ? -38.228 -10.739 63.545 1.00 84.12 85 ALA A O 1
ATOM 580 N N . ARG A 1 86 ? -40.243 -11.305 62.719 1.00 88.88 86 ARG A N 1
ATOM 581 C CA . ARG A 1 86 ? -39.753 -11.770 61.415 1.00 88.88 86 ARG A CA 1
ATOM 582 C C . ARG A 1 86 ? -39.322 -10.600 60.532 1.00 88.88 86 ARG A C 1
ATOM 584 O O . ARG A 1 86 ? -38.263 -10.681 59.923 1.00 88.88 86 ARG A O 1
ATOM 591 N N . GLU A 1 87 ? -40.097 -9.517 60.528 1.00 88.56 87 GLU A N 1
ATOM 592 C CA . GLU A 1 87 ? -39.766 -8.256 59.845 1.00 88.56 87 GLU A CA 1
ATOM 593 C C . GLU A 1 87 ? -38.471 -7.635 60.396 1.00 88.56 87 GLU A C 1
ATOM 595 O O . GLU A 1 87 ? -37.569 -7.315 59.631 1.00 88.56 87 GLU A O 1
ATOM 600 N N . LEU A 1 88 ? -38.315 -7.551 61.724 1.00 91.38 88 LEU A N 1
ATOM 601 C CA . LEU A 1 88 ? -37.096 -7.021 62.356 1.00 91.38 88 LEU A CA 1
ATOM 602 C C . LEU A 1 88 ? -35.854 -7.869 62.060 1.00 91.38 88 LEU A C 1
ATOM 604 O O . LEU A 1 88 ? -34.764 -7.338 61.853 1.00 91.38 88 LEU A O 1
ATOM 608 N N . PHE A 1 89 ? -36.012 -9.192 62.029 1.00 93.38 89 PHE A N 1
ATOM 609 C CA . PHE A 1 89 ? -34.929 -10.094 61.654 1.00 93.38 89 PHE A CA 1
ATOM 610 C C . PHE A 1 89 ? -34.549 -9.944 60.173 1.00 93.38 89 PHE A C 1
ATOM 612 O O . PHE A 1 89 ? -33.363 -9.874 59.849 1.00 93.38 89 PHE A O 1
ATOM 619 N N . ALA A 1 90 ? -35.540 -9.861 59.280 1.00 93.12 90 ALA A N 1
ATOM 620 C CA . ALA A 1 90 ? -35.318 -9.638 57.854 1.00 93.12 90 ALA A CA 1
ATOM 621 C C . ALA A 1 90 ? -34.631 -8.288 57.593 1.00 93.12 90 ALA A C 1
ATOM 623 O O . ALA A 1 90 ? -33.672 -8.238 56.824 1.00 93.12 90 ALA A O 1
ATOM 624 N N . GLU A 1 91 ? -35.044 -7.223 58.286 1.00 92.94 91 GLU A N 1
ATOM 625 C CA . GLU A 1 91 ? -34.391 -5.911 58.230 1.00 92.94 91 GLU A CA 1
ATOM 626 C C . GLU A 1 91 ? -32.935 -5.998 58.705 1.00 92.94 91 GLU A C 1
ATOM 628 O O . GLU A 1 91 ? -32.037 -5.500 58.028 1.00 92.94 91 GLU A O 1
ATOM 633 N N . GLY A 1 92 ? -32.667 -6.698 59.813 1.00 94.00 92 GLY A N 1
ATOM 634 C CA . GLY A 1 92 ? -31.307 -6.908 60.318 1.00 94.00 92 GLY A CA 1
ATOM 635 C C . GLY A 1 92 ? -30.406 -7.652 59.325 1.00 94.00 92 GLY A C 1
ATOM 636 O O . GLY A 1 92 ? -29.261 -7.253 59.101 1.00 94.00 92 GLY A O 1
ATOM 637 N N . LEU A 1 93 ? -30.930 -8.690 58.667 1.00 95.19 93 LEU A N 1
ATOM 638 C CA . LEU A 1 93 ? -30.211 -9.419 57.620 1.00 95.19 93 LEU A CA 1
ATOM 639 C C . LEU A 1 93 ? -29.959 -8.542 56.385 1.00 95.19 93 LEU A C 1
ATOM 641 O O . LEU A 1 93 ? -28.857 -8.547 55.837 1.00 95.19 93 LEU A O 1
ATOM 645 N N . LEU A 1 94 ? -30.945 -7.750 55.959 1.00 92.88 94 LEU A N 1
ATOM 646 C CA . LEU A 1 94 ? -30.784 -6.800 54.858 1.00 92.88 94 LEU A CA 1
ATOM 647 C C . LEU A 1 94 ? -29.753 -5.725 55.195 1.00 92.88 94 LEU A C 1
ATOM 649 O O . LEU A 1 94 ? -28.948 -5.365 54.340 1.00 92.88 94 LEU A O 1
ATOM 653 N N . GLN A 1 95 ? -29.736 -5.233 56.431 1.00 94.31 95 GLN A N 1
ATOM 654 C CA . GLN A 1 95 ? -28.772 -4.240 56.892 1.00 94.31 95 GLN A CA 1
ATOM 655 C C . GLN A 1 95 ? -27.348 -4.806 56.926 1.00 94.31 95 GLN A C 1
ATOM 657 O O . GLN A 1 95 ? -26.406 -4.094 56.574 1.00 94.31 95 GLN A O 1
ATOM 662 N N . PHE A 1 96 ? -27.204 -6.094 57.247 1.00 96.44 96 PHE A N 1
ATOM 663 C CA . PHE A 1 96 ? -25.942 -6.825 57.151 1.00 96.44 96 PHE A CA 1
ATOM 664 C C . PHE A 1 96 ? -25.480 -7.044 55.698 1.00 96.44 96 PHE A C 1
ATOM 666 O O . PHE A 1 96 ? -24.299 -6.885 55.403 1.00 96.44 96 PHE A O 1
ATOM 673 N N . LEU A 1 97 ? -26.391 -7.361 54.769 1.00 96.50 97 LEU A N 1
ATOM 674 C CA . LEU A 1 97 ? -26.062 -7.603 53.353 1.00 96.50 97 LEU A CA 1
ATOM 675 C C . LEU A 1 97 ? -25.855 -6.317 52.536 1.00 96.50 97 LEU A C 1
ATOM 677 O O . LEU A 1 97 ? -25.132 -6.323 51.539 1.00 96.50 97 LEU A O 1
ATOM 681 N N . ARG A 1 98 ? -26.454 -5.198 52.956 1.00 96.06 98 ARG A N 1
ATOM 682 C CA . ARG A 1 98 ? -26.379 -3.882 52.297 1.00 96.06 98 ARG A CA 1
ATOM 683 C C . ARG A 1 98 ? -24.955 -3.443 51.903 1.00 96.06 98 ARG A C 1
ATOM 685 O O . ARG A 1 98 ? -24.803 -2.983 50.772 1.00 96.06 98 ARG A O 1
ATOM 692 N N . PRO A 1 99 ? -23.910 -3.554 52.751 1.00 96.56 99 PRO A N 1
ATOM 693 C CA . PRO A 1 99 ? -22.541 -3.223 52.345 1.00 96.56 99 PRO A CA 1
ATOM 694 C C . PRO A 1 99 ? -21.999 -4.121 51.223 1.00 96.56 99 PRO A C 1
ATOM 696 O O . PRO A 1 99 ? -21.352 -3.605 50.316 1.00 96.56 99 PRO A O 1
ATOM 699 N N . ALA A 1 100 ? -22.301 -5.423 51.231 1.00 97.50 100 ALA A N 1
ATOM 700 C CA . ALA A 1 100 ? -21.858 -6.345 50.183 1.00 97.50 100 ALA A CA 1
ATOM 701 C C . ALA A 1 100 ? -22.534 -6.046 48.834 1.00 97.50 100 ALA A C 1
ATOM 703 O O . ALA A 1 100 ? -21.871 -6.043 47.799 1.00 97.50 100 ALA A O 1
ATOM 704 N N . VAL A 1 101 ? -23.832 -5.720 48.849 1.00 97.31 101 VAL A N 1
ATOM 705 C CA . VAL A 1 101 ? -24.571 -5.308 47.642 1.00 97.31 101 VAL A CA 1
ATOM 706 C C . VAL A 1 101 ? -23.996 -4.012 47.069 1.00 97.31 101 VAL A C 1
ATOM 708 O O . VAL A 1 101 ? -23.688 -3.959 45.887 1.00 97.31 101 VAL A O 1
ATOM 711 N N . ARG A 1 102 ? -23.737 -3.001 47.909 1.00 97.38 102 ARG A N 1
ATOM 712 C CA . ARG A 1 102 ? -23.116 -1.739 47.463 1.00 97.38 102 ARG A CA 1
ATOM 713 C C . ARG A 1 102 ? -21.724 -1.938 46.872 1.00 97.38 102 ARG A C 1
ATOM 715 O O . ARG A 1 102 ? -21.359 -1.256 45.920 1.00 97.38 102 ARG A O 1
ATOM 722 N N . GLN A 1 103 ? -20.941 -2.851 47.442 1.00 97.75 103 GLN A N 1
ATOM 723 C CA . GLN A 1 103 ? -19.621 -3.179 46.916 1.00 97.75 103 GLN A CA 1
ATOM 724 C C . GLN A 1 103 ? -19.723 -3.854 45.543 1.00 97.75 103 GLN A C 1
ATOM 726 O O . GLN A 1 103 ? -18.971 -3.509 44.634 1.00 97.75 103 GLN A O 1
ATOM 731 N N . LEU A 1 104 ? -20.675 -4.775 45.373 1.00 98.06 104 LEU A N 1
ATOM 732 C CA . LEU A 1 104 ? -20.959 -5.389 44.080 1.00 98.06 104 LEU A CA 1
ATOM 733 C C . LEU A 1 104 ? -21.417 -4.347 43.054 1.00 98.06 104 LEU A C 1
ATOM 735 O O . LEU A 1 104 ? -20.888 -4.338 41.947 1.00 98.06 104 LEU A O 1
ATOM 739 N N . ASP A 1 105 ? -22.330 -3.448 43.425 1.00 98.19 105 ASP A N 1
ATOM 740 C CA . ASP A 1 105 ? -22.799 -2.366 42.553 1.00 98.19 105 ASP A CA 1
ATOM 741 C C . ASP A 1 105 ? -21.636 -1.472 42.101 1.00 98.19 105 ASP A C 1
ATOM 743 O O . ASP A 1 105 ? -21.537 -1.130 40.924 1.00 98.19 105 ASP A O 1
ATOM 747 N N . GLY A 1 106 ? -20.707 -1.160 43.011 1.00 98.19 106 GLY A N 1
ATOM 748 C CA . GLY A 1 106 ? -19.480 -0.430 42.692 1.00 98.19 106 GLY A CA 1
ATOM 749 C C . GLY A 1 106 ? -18.597 -1.167 41.682 1.00 98.19 106 GLY A C 1
ATOM 750 O O . GLY A 1 106 ? -18.145 -0.567 40.709 1.00 98.19 106 GLY A O 1
ATOM 751 N N . HIS A 1 107 ? -18.395 -2.477 41.854 1.00 98.19 107 HIS A N 1
ATOM 752 C CA . HIS A 1 107 ? -17.646 -3.284 40.886 1.00 98.19 107 HIS A CA 1
ATOM 753 C C . HIS A 1 107 ? -18.351 -3.372 39.528 1.00 98.19 107 HIS A C 1
ATOM 755 O O . HIS A 1 107 ? -17.694 -3.277 38.495 1.00 98.19 107 HIS A O 1
ATOM 761 N N . VAL A 1 108 ? -19.679 -3.525 39.507 1.00 98.50 108 VAL A N 1
ATOM 762 C CA . VAL A 1 108 ? -20.472 -3.531 38.268 1.00 98.50 108 VAL A CA 1
ATOM 763 C C . VAL A 1 108 ? -20.329 -2.197 37.538 1.00 98.50 108 VAL A C 1
ATOM 765 O O . VAL A 1 108 ? -20.159 -2.191 36.319 1.00 98.50 108 VAL A O 1
ATOM 768 N N . HIS A 1 109 ? -20.351 -1.079 38.267 1.00 98.38 109 HIS A N 1
ATOM 769 C CA . HIS A 1 109 ? -20.155 0.245 37.683 1.00 98.38 109 HIS A CA 1
ATOM 770 C C . HIS A 1 109 ? -18.755 0.395 37.082 1.00 98.38 109 HIS A C 1
ATOM 772 O O . HIS A 1 109 ? -18.641 0.716 35.903 1.00 98.38 109 HIS A O 1
ATOM 778 N N . ALA A 1 110 ? -17.712 0.047 37.840 1.00 98.19 110 ALA A N 1
ATOM 779 C CA . ALA A 1 110 ? -16.328 0.123 37.377 1.00 98.19 110 ALA A CA 1
ATOM 780 C C . ALA A 1 110 ? -16.079 -0.746 36.132 1.00 98.19 110 ALA A C 1
ATOM 782 O O . ALA A 1 110 ? -15.468 -0.302 35.166 1.00 98.19 110 ALA A O 1
ATOM 783 N N . VAL A 1 111 ? -16.609 -1.975 36.106 1.00 98.56 111 VAL A N 1
ATOM 784 C CA . VAL A 1 111 ? -16.505 -2.849 34.925 1.00 98.56 111 VAL A CA 1
ATOM 785 C C . VAL A 1 111 ? -17.216 -2.231 33.725 1.00 98.56 111 VAL A C 1
ATOM 787 O O . VAL A 1 111 ? -16.708 -2.308 32.607 1.00 98.56 111 VAL A O 1
ATOM 790 N N . ARG A 1 112 ? -18.383 -1.613 33.933 1.00 98.25 112 ARG A N 1
ATOM 791 C CA . ARG A 1 112 ? -19.121 -0.945 32.860 1.00 98.25 112 ARG A CA 1
ATOM 792 C C . ARG A 1 112 ? -18.339 0.238 32.294 1.00 98.25 112 ARG A C 1
ATOM 794 O O . ARG A 1 112 ? -18.300 0.380 31.077 1.00 98.25 112 ARG A O 1
ATOM 801 N N . GLU A 1 113 ? -17.718 1.048 33.146 1.00 98.38 113 GLU A N 1
ATOM 802 C CA . GLU A 1 113 ? -16.852 2.159 32.733 1.00 98.38 113 GLU A CA 1
ATOM 803 C C . GLU A 1 113 ? -15.663 1.648 31.914 1.00 98.38 113 GLU A C 1
ATOM 805 O O . GLU A 1 113 ? -15.497 2.051 30.764 1.00 98.38 113 GLU A O 1
ATOM 810 N N . SER A 1 114 ? -14.925 0.655 32.420 1.00 98.38 114 SER A N 1
ATOM 811 C CA . SER A 1 114 ? -13.797 0.064 31.687 1.00 98.38 114 SER A CA 1
ATOM 812 C C . SER A 1 114 ? -14.208 -0.570 30.352 1.00 98.38 114 SER A C 1
ATOM 814 O O . SER A 1 114 ? -13.436 -0.560 29.395 1.00 98.38 114 SER A O 1
ATOM 816 N N . GLN A 1 115 ? -15.419 -1.130 30.249 1.00 98.19 115 GLN A N 1
ATOM 817 C CA . GLN A 1 115 ? -15.938 -1.656 28.981 1.00 98.19 115 GLN A CA 1
ATOM 818 C C . GLN A 1 115 ? -16.236 -0.552 27.961 1.00 98.19 115 GLN A C 1
ATOM 820 O O . GLN A 1 115 ? -16.028 -0.770 26.766 1.00 98.19 115 GLN A O 1
ATOM 825 N N . VAL A 1 116 ? -16.724 0.607 28.411 1.00 98.38 116 VAL A N 1
ATOM 826 C CA . VAL A 1 116 ? -16.952 1.770 27.542 1.00 98.38 116 VAL A CA 1
ATOM 827 C C . VAL A 1 116 ? -15.616 2.320 27.047 1.00 98.38 116 VAL A C 1
ATOM 829 O O . VAL A 1 116 ? -15.437 2.443 25.839 1.00 98.38 116 VAL A O 1
ATOM 832 N N . GLU A 1 117 ? -14.648 2.532 27.937 1.00 98.31 117 GLU A N 1
ATOM 833 C CA . GLU A 1 117 ? -13.303 3.003 27.567 1.00 98.31 117 GLU A CA 1
ATOM 834 C C . GLU A 1 117 ? -12.612 2.051 26.581 1.00 98.31 117 GLU A C 1
ATOM 836 O O . GLU A 1 117 ? -12.049 2.468 25.568 1.00 98.31 117 GLU A O 1
ATOM 841 N N . LEU A 1 118 ? -12.700 0.738 26.823 1.00 98.31 118 LEU A N 1
ATOM 842 C CA . LEU A 1 118 ? -12.138 -0.255 25.912 1.00 98.31 118 LEU A CA 1
ATOM 843 C C . LEU A 1 118 ? -12.805 -0.206 24.532 1.00 98.31 118 LEU A C 1
ATOM 845 O O . LEU A 1 118 ? -12.116 -0.347 23.522 1.00 98.31 118 LEU A O 1
ATOM 849 N N . ARG A 1 119 ? -14.129 -0.010 24.468 1.00 98.12 119 ARG A N 1
ATOM 850 C CA . ARG A 1 119 ? -14.845 0.156 23.195 1.00 98.12 119 ARG A CA 1
ATOM 851 C C . ARG A 1 119 ? -14.317 1.377 22.445 1.00 98.12 119 ARG A C 1
ATOM 853 O O . ARG A 1 119 ? -13.985 1.244 21.272 1.00 98.12 119 ARG A O 1
ATOM 860 N N . GLU A 1 120 ? -14.183 2.513 23.120 1.00 98.44 120 GLU A N 1
ATOM 861 C CA . GLU A 1 120 ? -13.658 3.744 22.520 1.00 98.44 120 GLU A CA 1
ATOM 862 C C . GLU A 1 120 ? -12.231 3.557 21.991 1.00 98.44 120 GLU A C 1
ATOM 864 O O . GLU A 1 120 ? -11.916 3.983 20.878 1.00 98.44 120 GLU A O 1
ATOM 869 N N . HIS A 1 121 ? -11.369 2.853 22.731 1.00 98.19 121 HIS A N 1
ATOM 870 C CA . HIS A 1 121 ? -10.023 2.518 22.267 1.00 98.19 121 HIS A CA 1
ATOM 871 C C . HIS A 1 121 ? -10.019 1.583 21.055 1.00 98.19 121 HIS A C 1
ATOM 873 O O . HIS A 1 121 ? -9.222 1.788 20.138 1.00 98.19 121 HIS A O 1
ATOM 879 N N . ILE A 1 122 ? -10.902 0.581 21.021 1.00 98.38 122 ILE A N 1
ATOM 880 C CA . ILE A 1 122 ? -11.059 -0.306 19.860 1.00 98.38 122 ILE A CA 1
ATOM 881 C C . ILE A 1 122 ? -11.497 0.499 18.633 1.00 98.38 122 ILE A C 1
ATOM 883 O O . ILE A 1 122 ? -10.911 0.332 17.563 1.00 98.38 122 ILE A O 1
ATOM 887 N N . ASP A 1 123 ? -12.482 1.383 18.780 1.00 98.31 123 ASP A N 1
ATOM 888 C CA . ASP A 1 123 ? -13.024 2.178 17.675 1.00 98.31 123 ASP A CA 1
ATOM 889 C C . ASP A 1 123 ? -12.001 3.213 17.169 1.00 98.31 123 ASP A C 1
ATOM 891 O O . ASP A 1 123 ? -11.828 3.393 15.958 1.00 98.31 123 ASP A O 1
ATOM 895 N N . SER A 1 124 ? -11.249 3.832 18.084 1.00 98.19 124 SER A N 1
ATOM 896 C CA . SER A 1 124 ? -10.130 4.722 17.755 1.00 98.19 124 SER A CA 1
ATOM 897 C C . SER A 1 124 ? -9.039 3.984 16.972 1.00 98.19 124 SER A C 1
ATOM 899 O O . SER A 1 124 ? -8.673 4.397 15.870 1.00 98.19 124 SER A O 1
ATOM 901 N N . LEU A 1 125 ? -8.587 2.825 17.468 1.00 98.19 125 LEU A N 1
ATOM 902 C CA . LEU A 1 125 ? -7.575 2.012 16.793 1.00 98.19 125 LEU A CA 1
ATOM 903 C C . LEU A 1 125 ? -8.054 1.524 15.420 1.00 98.19 125 LEU A C 1
ATOM 905 O O . LEU A 1 125 ? -7.293 1.547 14.454 1.00 98.19 125 LEU A O 1
ATOM 909 N N . ALA A 1 126 ? -9.312 1.095 15.302 1.00 97.62 126 ALA A N 1
ATOM 910 C CA . ALA A 1 126 ? -9.894 0.685 14.027 1.00 97.62 126 ALA A CA 1
ATOM 911 C C . ALA A 1 126 ? -9.877 1.831 13.003 1.00 97.62 126 ALA A C 1
ATOM 913 O O . ALA A 1 126 ? -9.558 1.609 11.831 1.00 97.62 126 ALA A O 1
ATOM 914 N N . THR A 1 127 ? -10.159 3.055 13.454 1.00 97.31 127 THR A N 1
ATOM 915 C CA . THR A 1 127 ? -10.092 4.269 12.632 1.00 97.31 127 THR A CA 1
ATOM 916 C C . THR A 1 127 ? -8.658 4.565 12.191 1.00 97.31 127 THR A C 1
ATOM 918 O O . THR A 1 127 ? -8.416 4.794 11.005 1.00 97.31 127 THR A O 1
ATOM 921 N N . GLU A 1 128 ? -7.685 4.498 13.103 1.00 97.12 128 GLU A N 1
ATOM 922 C CA . GLU A 1 128 ? -6.269 4.695 12.774 1.00 97.12 128 GLU A CA 1
ATOM 923 C C . GLU A 1 128 ? -5.755 3.651 11.778 1.00 97.12 128 GLU A C 1
ATOM 925 O O . GLU A 1 128 ? -5.094 4.003 10.801 1.00 97.12 128 GLU A O 1
ATOM 930 N N . LEU A 1 129 ? -6.102 2.376 11.969 1.00 95.56 129 LEU A N 1
ATOM 931 C CA . LEU A 1 129 ? -5.736 1.301 11.047 1.00 95.56 129 LEU A CA 1
ATOM 932 C C . LEU A 1 129 ? -6.363 1.495 9.661 1.00 95.56 129 LEU A C 1
ATOM 934 O O . LEU A 1 129 ? -5.691 1.245 8.659 1.00 95.56 129 LEU A O 1
ATOM 938 N N . CYS A 1 130 ? -7.615 1.960 9.577 1.00 93.38 130 CYS A N 1
ATOM 939 C CA . CYS A 1 130 ? -8.236 2.312 8.298 1.00 93.38 130 CYS A CA 1
ATOM 940 C C . CYS A 1 130 ? -7.480 3.448 7.609 1.00 93.38 130 CYS A C 1
ATOM 942 O O . CYS A 1 130 ? -7.136 3.307 6.437 1.00 93.38 130 CYS A O 1
ATOM 944 N N . ARG A 1 131 ? -7.140 4.511 8.347 1.00 93.69 131 ARG A N 1
ATOM 945 C CA . ARG A 1 131 ? -6.376 5.647 7.818 1.00 93.69 131 ARG A CA 1
ATOM 946 C C . ARG A 1 131 ? -5.005 5.217 7.298 1.00 93.69 131 ARG A C 1
ATOM 948 O O .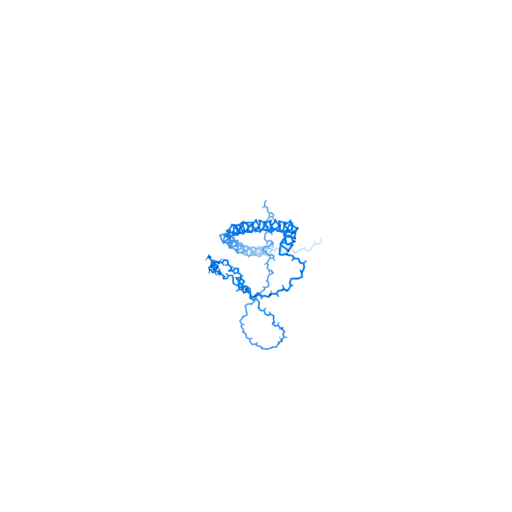 ARG A 1 131 ? -4.661 5.505 6.161 1.00 93.69 131 ARG A O 1
ATOM 955 N N . ILE A 1 132 ? -4.256 4.447 8.089 1.00 91.75 132 ILE A N 1
ATOM 956 C CA . ILE A 1 132 ? -2.944 3.912 7.693 1.00 91.75 132 ILE A CA 1
ATOM 957 C C . ILE A 1 132 ? -3.068 3.034 6.445 1.00 91.75 132 ILE A C 1
ATOM 959 O O . ILE A 1 132 ? -2.236 3.104 5.545 1.00 91.75 132 ILE A O 1
ATOM 963 N N . ASN A 1 133 ? -4.093 2.189 6.381 1.00 87.50 133 ASN A N 1
ATOM 964 C CA . ASN A 1 133 ? -4.338 1.331 5.229 1.00 87.50 133 ASN A CA 1
ATOM 965 C C . ASN A 1 133 ? -4.682 2.146 3.973 1.00 87.50 133 ASN A C 1
ATOM 967 O O . ASN A 1 133 ? -4.241 1.791 2.888 1.00 87.50 133 ASN A O 1
ATOM 971 N N . GLU A 1 134 ? -5.445 3.230 4.090 1.00 85.56 134 GLU A N 1
ATOM 972 C CA . GLU A 1 134 ? -5.723 4.160 2.987 1.00 85.56 134 GLU A CA 1
ATOM 973 C C . GLU A 1 134 ? -4.462 4.903 2.532 1.00 85.56 134 GLU A C 1
ATOM 975 O O . GLU A 1 134 ? -4.182 4.940 1.333 1.00 85.56 134 GLU A O 1
ATOM 980 N N . ASP A 1 135 ? -3.649 5.381 3.474 1.00 81.31 135 ASP A N 1
ATOM 981 C CA . ASP A 1 135 ? -2.365 6.032 3.200 1.00 81.31 135 ASP A CA 1
ATOM 982 C C . ASP A 1 135 ? -1.390 5.071 2.489 1.00 81.31 135 ASP A C 1
ATOM 984 O O . ASP A 1 135 ? -0.720 5.446 1.526 1.00 81.31 135 ASP A O 1
ATOM 988 N N . GLN A 1 136 ? -1.339 3.800 2.905 1.00 72.94 136 GLN A N 1
ATOM 989 C CA . GLN A 1 136 ? -0.529 2.756 2.259 1.00 72.94 136 GLN A CA 1
ATOM 990 C C . GLN A 1 136 ? -1.105 2.285 0.914 1.00 72.94 136 GLN A C 1
ATOM 992 O O . GLN A 1 136 ? -0.355 1.836 0.045 1.00 72.94 136 GLN A O 1
ATOM 997 N N . LYS A 1 137 ? -2.425 2.387 0.716 1.00 62.88 137 LYS A N 1
ATOM 998 C CA . LYS A 1 137 ? -3.103 2.097 -0.558 1.00 62.88 137 LYS A CA 1
ATOM 999 C C . LYS A 1 137 ? -2.856 3.153 -1.626 1.00 62.88 137 LYS A C 1
ATOM 1001 O O . LYS A 1 137 ? -3.230 2.911 -2.776 1.00 62.88 137 LYS A O 1
ATOM 1006 N N . VAL A 1 138 ? -2.178 4.260 -1.310 1.00 60.38 138 VAL A N 1
ATOM 1007 C CA . VAL A 1 138 ? -1.470 5.055 -2.320 1.00 60.38 138 VAL A CA 1
ATOM 1008 C C . VAL A 1 138 ? -0.297 4.211 -2.825 1.00 60.38 138 VAL A C 1
ATOM 1010 O O . VAL A 1 138 ? 0.872 4.438 -2.519 1.00 60.38 138 VAL A O 1
ATOM 1013 N N . ALA A 1 139 ? -0.634 3.164 -3.576 1.00 64.12 139 ALA A N 1
ATOM 1014 C CA . ALA A 1 139 ? 0.308 2.326 -4.275 1.00 64.12 139 ALA A CA 1
ATOM 1015 C C . ALA A 1 139 ? 1.089 3.253 -5.198 1.00 64.12 139 ALA A C 1
ATOM 1017 O O . ALA A 1 139 ? 0.536 3.816 -6.144 1.00 64.12 139 ALA A O 1
ATOM 1018 N N . LEU A 1 140 ? 2.365 3.462 -4.877 1.00 73.81 140 LEU A N 1
ATOM 1019 C CA . LEU A 1 140 ? 3.284 4.154 -5.762 1.00 73.81 140 LEU A CA 1
ATOM 1020 C C . LEU A 1 140 ? 3.181 3.471 -7.124 1.00 73.81 140 LEU A C 1
ATOM 1022 O O . LEU A 1 140 ? 3.514 2.293 -7.249 1.00 73.81 140 LEU A O 1
ATOM 1026 N N . ASP A 1 141 ? 2.676 4.189 -8.125 1.00 80.94 141 ASP A N 1
ATOM 1027 C CA . ASP A 1 141 ? 2.573 3.651 -9.472 1.00 80.94 141 ASP A CA 1
ATOM 1028 C C . ASP A 1 141 ? 3.995 3.470 -10.017 1.00 80.94 141 ASP A C 1
ATOM 1030 O O . ASP A 1 141 ? 4.687 4.425 -10.387 1.00 80.94 141 ASP A O 1
ATOM 1034 N N . LEU A 1 142 ? 4.476 2.226 -9.979 1.00 89.38 142 LEU A N 1
ATOM 1035 C CA . LEU A 1 142 ? 5.806 1.856 -10.449 1.00 89.38 142 LEU A CA 1
ATOM 1036 C C . LEU A 1 142 ? 5.833 1.677 -11.971 1.00 89.38 142 LEU A C 1
ATOM 1038 O O . LEU A 1 142 ? 6.921 1.694 -12.553 1.00 89.38 142 LEU A O 1
ATOM 1042 N N . ASP A 1 143 ? 4.685 1.563 -12.645 1.00 91.56 143 ASP A N 1
ATOM 1043 C CA . ASP A 1 143 ? 4.612 1.315 -14.087 1.00 91.56 143 ASP A CA 1
ATOM 1044 C C . ASP A 1 143 ? 5.342 2.378 -14.927 1.00 91.56 143 ASP A C 1
ATOM 1046 O O . ASP A 1 143 ? 6.064 2.004 -15.862 1.00 91.56 143 ASP A O 1
ATOM 1050 N N . PRO A 1 144 ? 5.256 3.692 -14.627 1.00 94.75 144 PRO A N 1
ATOM 1051 C CA . PRO A 1 144 ? 6.047 4.717 -15.300 1.00 94.75 144 PRO A CA 1
ATOM 1052 C C . PRO A 1 144 ? 7.557 4.474 -15.185 1.00 94.75 144 PRO A C 1
ATOM 1054 O O . PRO A 1 144 ? 8.299 4.696 -16.148 1.00 94.75 144 PRO A O 1
ATOM 1057 N N . TYR A 1 145 ? 8.033 3.999 -14.033 1.00 95.50 145 TYR A N 1
ATOM 1058 C CA . TYR A 1 145 ? 9.452 3.738 -13.782 1.00 95.50 145 TYR A CA 1
ATOM 1059 C C . TYR A 1 145 ? 9.914 2.429 -14.425 1.00 95.50 145 TYR A C 1
ATOM 1061 O O . TYR A 1 145 ? 10.968 2.401 -15.066 1.00 95.50 145 TYR A O 1
ATOM 1069 N N . VAL A 1 146 ? 9.096 1.378 -14.367 1.00 96.69 146 VAL A N 1
ATOM 1070 C CA . VAL A 1 146 ? 9.327 0.115 -15.081 1.00 96.69 146 VAL A CA 1
ATOM 1071 C C . VAL A 1 146 ? 9.403 0.367 -16.589 1.00 96.69 146 VAL A C 1
ATOM 1073 O O . VAL A 1 146 ? 10.335 -0.100 -17.246 1.00 96.69 146 VAL A O 1
ATOM 1076 N N . LYS A 1 147 ? 8.506 1.186 -17.154 1.00 97.44 147 LYS A N 1
ATOM 1077 C CA . LYS A 1 147 ? 8.547 1.592 -18.572 1.00 97.44 147 LYS A CA 1
ATOM 1078 C C . LYS A 1 147 ? 9.835 2.342 -18.921 1.00 97.44 147 LYS A C 1
ATOM 1080 O O . LYS A 1 147 ? 10.447 2.045 -19.951 1.00 97.44 147 LYS A O 1
ATOM 1085 N N . LYS A 1 148 ? 10.289 3.277 -18.075 1.00 97.19 148 LYS A N 1
ATOM 1086 C CA . LYS A 1 148 ? 11.577 3.979 -18.257 1.00 97.19 148 LYS A CA 1
ATOM 1087 C C . LYS A 1 148 ? 12.755 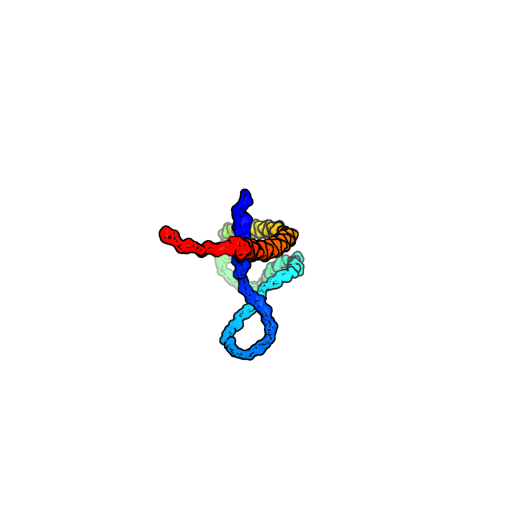2.998 -18.249 1.00 97.19 148 LYS A C 1
ATOM 1089 O O . LYS A 1 148 ? 13.604 3.069 -19.139 1.00 97.19 148 LYS A O 1
ATOM 1094 N N . LEU A 1 149 ? 12.770 2.040 -17.321 1.00 98.19 149 LEU A N 1
ATOM 1095 C CA . LEU A 1 149 ? 13.811 1.013 -17.229 1.00 98.19 149 LEU A CA 1
ATOM 1096 C C . LEU A 1 149 ? 13.816 0.083 -18.451 1.00 98.19 149 LEU A C 1
ATOM 1098 O O . LEU A 1 149 ? 14.872 -0.183 -19.026 1.00 98.19 149 LEU A O 1
ATOM 1102 N N . LEU A 1 150 ? 12.645 -0.367 -18.904 1.00 98.06 150 LEU A N 1
ATOM 1103 C CA . LEU A 1 150 ? 12.519 -1.198 -20.102 1.00 98.06 150 LEU A CA 1
ATOM 1104 C C . LEU A 1 150 ? 12.976 -0.455 -21.361 1.00 98.06 150 LEU A C 1
ATOM 1106 O O . LEU A 1 150 ? 13.657 -1.042 -22.205 1.00 98.06 150 LEU A O 1
ATOM 1110 N N . ASN A 1 151 ? 12.669 0.837 -21.482 1.00 98.31 151 ASN A N 1
ATOM 1111 C CA . ASN A 1 151 ? 13.174 1.662 -22.578 1.00 98.31 151 ASN A CA 1
ATOM 1112 C C . ASN A 1 151 ? 14.699 1.817 -22.532 1.00 98.31 151 ASN A C 1
ATOM 1114 O O . ASN A 1 151 ? 15.353 1.674 -23.567 1.00 98.31 151 ASN A O 1
ATOM 1118 N N . ALA A 1 152 ? 15.290 2.026 -21.354 1.00 98.62 152 ALA A N 1
ATOM 1119 C CA . ALA A 1 152 ? 16.744 2.042 -21.198 1.00 98.62 152 ALA A CA 1
ATOM 1120 C C . ALA A 1 152 ? 17.372 0.694 -21.596 1.00 98.62 152 ALA A C 1
ATOM 1122 O O . ALA A 1 152 ? 18.313 0.664 -22.391 1.00 98.62 152 ALA A O 1
ATOM 1123 N N . ARG A 1 153 ? 16.797 -0.430 -21.143 1.00 98.12 153 ARG A N 1
ATOM 1124 C CA . ARG A 1 153 ? 17.235 -1.786 -21.514 1.00 98.12 153 ARG A CA 1
ATOM 1125 C C . ARG A 1 153 ? 17.227 -1.993 -23.029 1.00 98.12 153 ARG A C 1
ATOM 1127 O O . ARG A 1 153 ? 18.216 -2.471 -23.576 1.00 98.12 153 ARG A O 1
ATOM 1134 N N . ARG A 1 154 ? 16.146 -1.606 -23.718 1.00 98.56 154 ARG A N 1
ATOM 1135 C CA . ARG A 1 154 ? 16.044 -1.700 -25.189 1.00 98.56 154 ARG A CA 1
ATOM 1136 C C . ARG A 1 154 ? 17.164 -0.923 -25.883 1.00 98.56 154 ARG A C 1
ATOM 1138 O O . ARG A 1 154 ? 17.804 -1.457 -26.785 1.00 98.56 154 ARG A O 1
ATOM 1145 N N . ARG A 1 155 ? 17.445 0.305 -25.435 1.00 98.25 155 ARG A N 1
ATOM 1146 C CA . ARG A 1 155 ? 18.521 1.142 -25.996 1.00 98.25 155 ARG A CA 1
ATOM 1147 C C . ARG A 1 155 ? 19.901 0.528 -25.785 1.00 98.25 155 ARG A C 1
ATOM 1149 O O . ARG A 1 155 ? 20.696 0.523 -26.716 1.00 98.25 155 ARG A O 1
ATOM 1156 N N . VAL A 1 156 ? 20.173 -0.029 -24.605 1.00 98.19 156 VAL A N 1
ATOM 1157 C CA . VAL A 1 156 ? 21.439 -0.733 -24.341 1.00 98.19 156 VAL A CA 1
ATOM 1158 C C . VAL A 1 156 ? 21.607 -1.922 -25.283 1.00 98.19 156 VAL A C 1
ATOM 1160 O O . VAL A 1 156 ? 22.676 -2.090 -25.863 1.00 98.19 156 VAL A O 1
ATOM 1163 N N . VAL A 1 157 ? 20.559 -2.729 -25.466 1.00 98.19 157 VAL A N 1
ATOM 1164 C CA . VAL A 1 157 ? 20.596 -3.876 -26.386 1.00 98.19 157 VAL A CA 1
ATOM 1165 C C . VAL A 1 157 ? 20.875 -3.420 -27.820 1.00 98.19 157 VAL A C 1
ATOM 1167 O O . VAL A 1 157 ? 21.721 -4.014 -28.484 1.00 98.19 157 VAL A O 1
ATOM 1170 N N . LEU A 1 158 ? 20.230 -2.340 -28.276 1.00 98.31 158 LEU A N 1
ATOM 1171 C CA . LEU A 1 158 ? 20.468 -1.770 -29.604 1.00 98.31 158 LEU A CA 1
ATOM 1172 C C . LEU A 1 158 ? 21.923 -1.317 -29.774 1.00 98.31 158 LEU A C 1
ATOM 1174 O O . LEU A 1 158 ? 22.573 -1.679 -30.752 1.00 98.31 158 LEU A O 1
ATOM 1178 N N . VAL A 1 159 ? 22.453 -0.564 -28.808 1.00 98.50 159 VAL A N 1
ATOM 1179 C CA . VAL A 1 159 ? 23.847 -0.100 -28.840 1.00 98.50 159 VAL A CA 1
ATOM 1180 C C . VAL A 1 159 ? 24.810 -1.285 -28.853 1.00 98.50 159 VAL A C 1
ATOM 1182 O O . VAL A 1 159 ? 25.757 -1.279 -29.632 1.00 98.50 159 VAL A O 1
ATOM 1185 N N . ASN A 1 160 ? 24.554 -2.321 -28.050 1.00 97.75 160 ASN A N 1
ATOM 1186 C CA . ASN A 1 160 ? 25.378 -3.529 -28.025 1.00 97.75 160 ASN A CA 1
ATOM 1187 C C . ASN A 1 160 ? 25.371 -4.239 -29.387 1.00 97.75 160 ASN A C 1
ATOM 1189 O O . ASN A 1 160 ? 26.430 -4.594 -29.895 1.00 97.75 160 ASN A O 1
ATOM 1193 N N . ASN A 1 161 ? 24.206 -4.364 -30.027 1.00 97.75 161 ASN A N 1
ATOM 1194 C CA . ASN A 1 161 ? 24.097 -4.951 -31.361 1.00 97.75 161 ASN A CA 1
ATOM 1195 C C . ASN A 1 161 ? 24.926 -4.181 -32.406 1.00 97.75 161 ASN A C 1
ATOM 1197 O O . ASN A 1 161 ? 25.695 -4.789 -33.153 1.00 97.75 161 ASN A O 1
ATOM 1201 N N . ILE A 1 162 ? 24.837 -2.848 -32.408 1.00 98.31 162 ILE A N 1
ATOM 1202 C CA . ILE A 1 162 ? 25.624 -1.992 -33.307 1.00 98.31 162 ILE A CA 1
ATOM 1203 C C . ILE A 1 162 ? 27.122 -2.165 -33.037 1.00 98.31 162 ILE A C 1
ATOM 1205 O O . ILE A 1 162 ? 27.903 -2.343 -33.974 1.00 98.31 162 ILE A O 1
ATOM 1209 N N . LEU A 1 163 ? 27.530 -2.155 -31.764 1.00 98.62 163 LEU A N 1
ATOM 1210 C CA . LEU A 1 163 ? 28.930 -2.316 -31.376 1.00 98.62 163 LEU A CA 1
ATOM 1211 C C . LEU A 1 163 ? 29.481 -3.674 -31.817 1.00 98.62 163 LEU A C 1
ATOM 1213 O O . LEU A 1 163 ? 30.568 -3.734 -32.386 1.00 98.62 163 LEU A O 1
ATOM 1217 N N . GLN A 1 164 ? 28.728 -4.754 -31.601 1.00 97.81 164 GLN A N 1
ATOM 1218 C CA . GLN A 1 164 ? 29.111 -6.099 -32.030 1.00 97.81 164 GLN A CA 1
ATOM 1219 C C . GLN A 1 164 ? 29.253 -6.184 -33.550 1.00 97.81 164 GLN A C 1
ATOM 1221 O O . GLN A 1 164 ? 30.238 -6.734 -34.041 1.00 97.81 164 GLN A O 1
ATOM 1226 N N . ASN A 1 165 ? 28.319 -5.595 -34.302 1.00 98.06 165 ASN A N 1
ATOM 1227 C CA . ASN A 1 165 ? 28.387 -5.568 -35.760 1.00 98.06 165 ASN A CA 1
ATOM 1228 C C . ASN A 1 165 ? 29.628 -4.809 -36.259 1.00 98.06 165 ASN A C 1
ATOM 1230 O O . ASN A 1 165 ? 30.367 -5.308 -37.110 1.00 98.06 165 ASN A O 1
ATOM 1234 N N . ALA A 1 166 ? 29.901 -3.632 -35.690 1.00 98.56 166 ALA A N 1
ATOM 1235 C CA . ALA A 1 166 ? 31.080 -2.841 -36.024 1.00 98.56 166 ALA A CA 1
ATOM 1236 C C . ALA A 1 166 ? 32.382 -3.589 -35.690 1.00 98.56 166 ALA A C 1
ATOM 1238 O O . ALA A 1 166 ? 33.296 -3.641 -36.514 1.00 98.56 166 ALA A O 1
ATOM 1239 N N . GLN A 1 167 ? 32.450 -4.219 -34.514 1.00 98.00 167 GLN A N 1
ATOM 1240 C CA . GLN A 1 167 ? 33.597 -5.025 -34.093 1.00 98.00 167 GLN A CA 1
ATOM 1241 C C . GLN A 1 167 ? 33.848 -6.204 -35.033 1.00 98.00 167 GLN A C 1
ATOM 1243 O O . GLN A 1 167 ? 34.993 -6.460 -35.398 1.00 98.00 167 GLN A O 1
ATOM 1248 N N . GLU A 1 168 ? 32.801 -6.916 -35.444 1.00 98.38 168 GLU A N 1
ATOM 1249 C CA . GLU A 1 168 ? 32.919 -8.049 -36.361 1.00 98.38 168 GLU A CA 1
ATOM 1250 C C . GLU A 1 168 ? 33.456 -7.614 -37.730 1.00 98.38 168 GLU A C 1
ATOM 1252 O O . GLU A 1 168 ? 34.409 -8.201 -38.249 1.00 98.38 168 GLU A O 1
ATOM 1257 N N . ARG A 1 169 ? 32.916 -6.527 -38.293 1.00 98.06 169 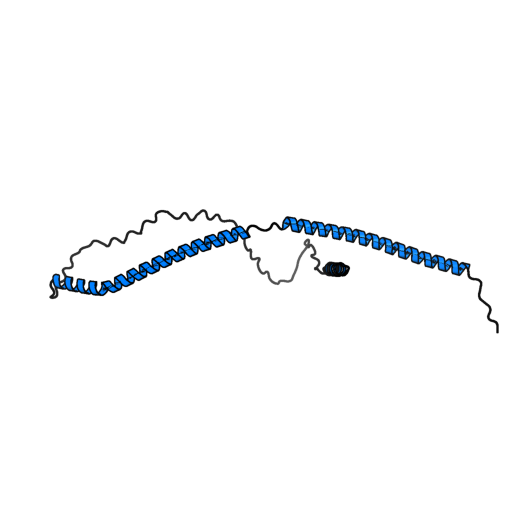ARG A N 1
ATOM 1258 C CA . ARG A 1 169 ? 33.408 -5.959 -39.558 1.00 98.06 169 ARG A CA 1
ATOM 1259 C C . ARG A 1 169 ? 34.872 -5.533 -39.457 1.00 98.06 169 ARG A C 1
ATOM 1261 O O . ARG A 1 169 ? 35.654 -5.836 -40.358 1.00 98.06 169 ARG A O 1
ATOM 1268 N N . LEU A 1 170 ? 35.256 -4.885 -38.357 1.00 98.50 170 LEU A N 1
ATOM 1269 C CA . LEU A 1 170 ? 36.636 -4.466 -38.118 1.00 98.50 170 LEU A CA 1
ATOM 1270 C C . LEU A 1 170 ? 37.583 -5.665 -38.003 1.00 98.50 170 LEU A C 1
ATOM 1272 O O . LEU A 1 170 ? 38.656 -5.650 -38.603 1.00 98.50 170 LEU A O 1
ATOM 1276 N N . ARG A 1 171 ? 37.186 -6.729 -37.293 1.00 98.19 171 ARG A N 1
ATOM 1277 C CA . ARG A 1 171 ? 37.986 -7.961 -37.191 1.00 98.19 171 ARG A CA 1
ATOM 1278 C C . ARG A 1 171 ? 38.233 -8.591 -38.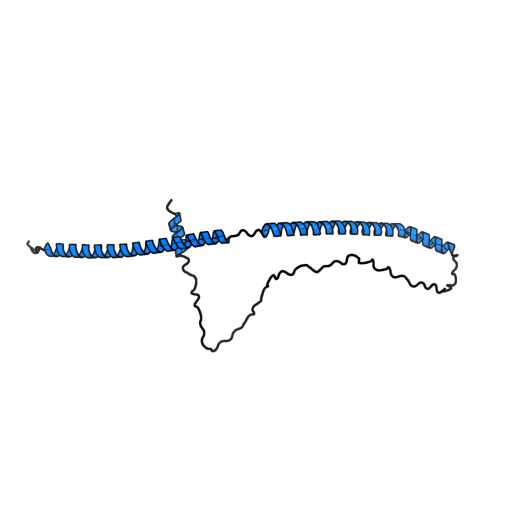559 1.00 98.19 171 ARG A C 1
ATOM 1280 O O . ARG A 1 171 ? 39.372 -8.942 -38.861 1.00 98.19 171 ARG A O 1
ATOM 1287 N N . ARG A 1 172 ? 37.202 -8.685 -39.406 1.00 97.75 172 ARG A N 1
ATOM 1288 C CA . ARG A 1 172 ? 37.330 -9.218 -40.776 1.00 97.75 172 ARG A CA 1
ATOM 1289 C C . ARG A 1 172 ? 38.262 -8.379 -41.641 1.00 97.75 172 ARG A C 1
ATOM 1291 O O . ARG A 1 172 ? 39.095 -8.933 -42.360 1.00 97.75 172 ARG A O 1
ATOM 1298 N N . LEU A 1 173 ? 38.146 -7.055 -41.558 1.00 98.12 173 LEU A N 1
ATOM 1299 C CA . LEU A 1 173 ? 39.022 -6.140 -42.286 1.00 98.12 173 LEU A CA 1
ATOM 1300 C C . LEU A 1 173 ? 40.470 -6.293 -41.823 1.00 98.12 173 LEU A C 1
ATOM 1302 O O . LEU A 1 173 ? 41.353 -6.466 -42.657 1.00 98.12 173 LEU A O 1
ATOM 1306 N N . ASN A 1 174 ? 40.706 -6.315 -40.510 1.00 97.75 174 ASN A N 1
ATOM 1307 C CA . ASN A 1 174 ? 42.041 -6.493 -39.949 1.00 97.75 174 ASN A CA 1
ATOM 1308 C C . ASN A 1 174 ? 42.676 -7.817 -40.402 1.00 97.75 174 ASN A C 1
ATOM 1310 O O . ASN A 1 174 ? 43.833 -7.845 -40.811 1.00 97.75 174 ASN A O 1
ATOM 1314 N N . HIS A 1 175 ? 41.901 -8.907 -40.419 1.00 97.94 175 HIS A N 1
ATOM 1315 C CA . HIS A 1 175 ? 42.370 -10.189 -40.943 1.00 97.94 175 HIS A CA 1
ATOM 1316 C C . HIS A 1 175 ? 42.702 -10.123 -42.443 1.00 97.94 175 HIS A C 1
ATOM 1318 O O . HIS A 1 175 ? 43.728 -10.647 -42.872 1.00 97.94 175 HIS A O 1
ATOM 1324 N N . SER A 1 176 ? 41.875 -9.437 -43.235 1.00 97.44 176 SER A N 1
ATOM 1325 C CA . SER A 1 176 ? 42.107 -9.252 -44.675 1.00 97.44 176 SER A CA 1
ATOM 1326 C C . SER A 1 176 ? 43.382 -8.445 -44.944 1.00 97.44 176 SER A C 1
ATOM 1328 O O . SER A 1 176 ? 44.194 -8.843 -45.777 1.00 97.44 176 SER A O 1
ATOM 1330 N N . VAL A 1 177 ? 43.602 -7.360 -44.194 1.00 97.81 177 VAL A N 1
ATOM 1331 C CA . VAL A 1 177 ? 44.816 -6.531 -44.271 1.00 97.81 177 VAL A CA 1
ATOM 1332 C C . VAL A 1 177 ? 46.048 -7.318 -43.845 1.00 97.81 177 VAL A C 1
ATOM 1334 O O . VAL A 1 177 ? 47.063 -7.270 -44.535 1.00 97.81 177 VAL A O 1
ATOM 1337 N N . ALA A 1 178 ? 45.978 -8.064 -42.742 1.00 97.06 178 ALA A N 1
ATOM 1338 C CA . ALA A 1 178 ? 47.090 -8.886 -42.277 1.00 97.06 178 ALA A CA 1
ATOM 1339 C C . ALA A 1 178 ? 47.471 -9.943 -43.324 1.00 97.06 178 ALA A C 1
ATOM 1341 O O . ALA A 1 178 ? 48.644 -10.067 -43.677 1.00 97.06 178 ALA A O 1
ATOM 1342 N N . LYS A 1 179 ? 46.478 -10.643 -43.887 1.00 97.25 179 LYS A N 1
ATOM 1343 C CA . LYS A 1 179 ? 46.682 -11.629 -44.956 1.00 97.25 179 LYS A CA 1
ATOM 1344 C C . LYS A 1 179 ? 47.316 -11.002 -46.199 1.00 97.25 179 LYS A C 1
ATOM 1346 O O . LYS A 1 179 ? 48.281 -11.547 -46.729 1.00 97.25 179 LYS A O 1
ATOM 1351 N N . GLU A 1 180 ? 46.811 -9.854 -46.644 1.00 96.44 180 GLU A N 1
ATOM 1352 C CA . GLU A 1 180 ? 47.349 -9.133 -47.804 1.00 96.44 180 GLU A CA 1
ATOM 1353 C C . GLU A 1 180 ? 48.764 -8.603 -47.542 1.00 96.44 180 GLU A C 1
ATOM 1355 O O . GLU A 1 180 ? 49.626 -8.658 -48.414 1.00 96.44 180 GLU A O 1
ATOM 1360 N N . THR A 1 181 ? 49.039 -8.150 -46.321 1.00 96.31 181 THR A N 1
ATOM 1361 C CA . THR A 1 181 ? 50.369 -7.685 -45.915 1.00 96.31 181 THR A CA 1
ATOM 1362 C C . THR A 1 181 ? 51.381 -8.826 -45.961 1.00 96.31 181 THR A C 1
ATOM 1364 O O . THR A 1 181 ? 52.468 -8.650 -46.502 1.00 96.31 181 THR A O 1
ATOM 1367 N N . VAL A 1 182 ? 51.029 -10.009 -45.447 1.00 96.25 182 VAL A N 1
ATOM 1368 C CA . VAL A 1 182 ? 51.876 -11.210 -45.549 1.00 96.25 182 VAL A CA 1
ATOM 1369 C C . VAL A 1 182 ? 52.088 -11.601 -47.010 1.00 96.25 182 VAL A C 1
ATOM 1371 O O . VAL A 1 182 ? 53.222 -11.843 -47.414 1.00 96.25 182 VAL A O 1
ATOM 1374 N N . ARG A 1 183 ? 51.026 -11.598 -47.825 1.00 95.56 183 ARG A N 1
ATOM 1375 C CA . ARG A 1 183 ? 51.111 -11.894 -49.262 1.00 95.56 183 ARG A CA 1
ATOM 1376 C C . ARG A 1 183 ? 52.065 -10.942 -49.988 1.00 95.56 183 ARG A C 1
ATOM 1378 O O . ARG A 1 183 ? 52.918 -11.406 -50.737 1.00 95.56 183 ARG A O 1
ATOM 1385 N N . ARG A 1 184 ? 51.941 -9.630 -49.765 1.00 94.19 184 ARG A N 1
ATOM 1386 C CA . ARG A 1 184 ? 52.813 -8.616 -50.382 1.00 94.19 184 ARG A CA 1
ATOM 1387 C C . ARG A 1 184 ? 54.255 -8.752 -49.931 1.00 94.19 184 ARG A C 1
ATOM 1389 O O . ARG A 1 184 ? 55.140 -8.669 -50.771 1.00 94.19 184 ARG A O 1
ATOM 1396 N N . LYS A 1 185 ? 54.491 -9.010 -48.640 1.00 92.12 185 LYS A N 1
ATOM 1397 C CA . LYS A 1 185 ? 55.835 -9.316 -48.136 1.00 92.12 185 LYS A CA 1
ATOM 1398 C C . LYS A 1 185 ? 56.418 -10.527 -48.861 1.00 92.12 185 LYS A C 1
ATOM 1400 O O . LYS A 1 185 ? 57.484 -10.405 -49.434 1.00 92.12 185 LYS A O 1
ATOM 1405 N N . ALA A 1 186 ? 55.689 -11.639 -48.949 1.00 92.56 186 ALA A N 1
ATOM 1406 C CA . ALA A 1 186 ? 56.156 -12.828 -49.666 1.00 92.56 186 ALA A CA 1
ATOM 1407 C C . ALA A 1 186 ? 56.448 -12.567 -51.158 1.00 92.56 186 ALA A C 1
ATOM 1409 O O . ALA A 1 186 ? 57.425 -13.085 -51.683 1.00 92.56 186 ALA A O 1
ATOM 1410 N N . MET A 1 187 ? 55.637 -11.748 -51.840 1.00 88.06 187 MET A N 1
ATOM 1411 C CA . MET A 1 187 ? 55.895 -11.347 -53.231 1.00 88.06 187 MET A CA 1
ATOM 1412 C C . MET A 1 187 ? 57.153 -10.484 -53.373 1.00 88.06 187 MET A C 1
ATOM 1414 O O . MET A 1 187 ? 57.897 -10.668 -54.331 1.00 88.06 187 MET A O 1
ATOM 1418 N N . LEU A 1 188 ? 57.398 -9.562 -52.437 1.00 86.19 188 LEU A N 1
ATOM 1419 C CA . LEU A 1 188 ? 58.607 -8.736 -52.424 1.00 86.19 188 LEU A CA 1
ATOM 1420 C C . LEU A 1 188 ? 59.857 -9.570 -52.119 1.00 86.19 188 LEU A C 1
ATOM 1422 O O . LEU A 1 188 ? 60.854 -9.415 -52.812 1.00 86.19 188 LEU A O 1
ATOM 1426 N N . GLU A 1 189 ? 59.788 -10.498 -51.163 1.00 83.06 189 GLU A N 1
ATOM 1427 C CA . GLU A 1 189 ? 60.878 -11.440 -50.869 1.00 83.06 189 GLU A CA 1
ATOM 1428 C C . GLU A 1 189 ? 61.159 -12.375 -52.062 1.00 83.06 189 GLU A C 1
ATOM 1430 O O . GLU A 1 189 ? 62.312 -12.635 -52.391 1.00 83.06 189 GLU A O 1
ATOM 1435 N N . ALA A 1 190 ? 60.121 -12.830 -52.775 1.00 80.56 190 ALA A N 1
ATOM 1436 C CA . ALA A 1 190 ? 60.274 -13.642 -53.985 1.00 80.56 190 ALA A CA 1
ATOM 1437 C C . ALA A 1 190 ? 60.838 -12.849 -55.181 1.00 80.56 190 ALA A C 1
ATOM 1439 O O . ALA A 1 190 ? 61.579 -13.406 -55.986 1.00 80.56 190 ALA A O 1
ATOM 1440 N N . ALA A 1 191 ? 60.505 -11.560 -55.304 1.00 75.06 191 ALA A N 1
ATOM 1441 C CA . ALA A 1 191 ? 61.036 -10.675 -56.344 1.00 75.06 191 ALA A CA 1
ATOM 1442 C C . ALA A 1 191 ? 62.447 -10.143 -56.021 1.00 75.06 191 ALA A C 1
ATOM 1444 O O . ALA A 1 191 ? 63.184 -9.778 -56.934 1.00 75.06 191 ALA A O 1
ATOM 1445 N N . GLY A 1 192 ? 62.823 -10.105 -54.738 1.00 62.22 192 GLY A N 1
ATOM 1446 C CA . GLY A 1 192 ? 64.137 -9.692 -54.238 1.00 62.22 192 GLY A CA 1
ATOM 1447 C C . GLY A 1 192 ? 65.158 -10.827 -54.087 1.00 62.22 192 GLY A C 1
ATOM 1448 O O . GLY A 1 192 ? 66.288 -10.571 -53.674 1.00 62.22 192 GLY A O 1
ATOM 1449 N N . GLY A 1 193 ? 64.795 -12.068 -54.424 1.00 54.53 193 GLY A N 1
ATOM 1450 C CA . GLY A 1 193 ? 65.675 -13.232 -54.335 1.00 54.53 193 GLY A CA 1
ATOM 1451 C C . GLY A 1 193 ? 66.756 -13.266 -55.419 1.00 54.53 193 GLY A C 1
ATOM 1452 O O . GLY A 1 193 ? 66.654 -14.035 -56.372 1.00 54.53 193 GLY A O 1
ATOM 1453 N N . TYR A 1 194 ? 67.828 -12.488 -55.257 1.00 51.47 194 TYR A N 1
ATOM 1454 C CA . TYR A 1 194 ? 69.128 -12.875 -55.815 1.00 51.47 194 TYR A CA 1
ATOM 1455 C C . TYR A 1 194 ? 69.609 -14.147 -55.093 1.00 51.47 194 TYR A C 1
ATOM 1457 O O . TYR A 1 194 ? 69.471 -14.232 -53.869 1.00 51.47 194 TYR A O 1
ATOM 1465 N N . PRO A 1 195 ? 70.179 -15.149 -55.790 1.00 51.56 195 PRO A N 1
ATOM 1466 C CA . PRO A 1 195 ? 70.646 -16.359 -55.135 1.00 51.56 195 PRO A CA 1
ATOM 1467 C C . PRO A 1 195 ? 71.878 -16.012 -54.299 1.00 51.56 195 PRO A C 1
ATOM 1469 O O . PRO A 1 195 ? 72.971 -15.815 -54.827 1.00 51.56 195 PRO A O 1
ATOM 1472 N N . GLN A 1 196 ? 71.719 -15.956 -52.978 1.00 55.44 196 GLN A N 1
ATOM 1473 C CA . GLN A 1 196 ? 72.851 -15.967 -52.061 1.00 55.44 196 GLN A CA 1
ATOM 1474 C C . GLN A 1 196 ? 73.376 -17.403 -51.966 1.00 55.44 196 GLN A C 1
ATOM 1476 O O . GLN A 1 196 ? 73.086 -18.148 -51.035 1.00 55.44 196 GLN A O 1
ATOM 1481 N N . GLY A 1 197 ? 74.115 -17.798 -52.999 1.00 54.78 197 GLY A N 1
ATOM 1482 C CA . GLY A 1 197 ? 74.896 -19.022 -53.052 1.00 54.78 197 GLY A CA 1
ATOM 1483 C C . GLY A 1 197 ? 76.341 -18.680 -53.379 1.00 54.78 197 GLY A C 1
ATOM 1484 O O . GLY A 1 197 ? 76.697 -18.556 -54.545 1.00 54.78 197 GLY A O 1
ATOM 1485 N N . LEU A 1 198 ? 77.174 -18.541 -52.350 1.00 47.16 198 LEU A N 1
ATOM 1486 C CA . LEU A 1 198 ? 78.623 -18.674 -52.483 1.00 47.16 198 LEU A CA 1
ATOM 1487 C C . LEU A 1 198 ? 79.198 -19.181 -51.151 1.00 47.16 198 LEU A C 1
ATOM 1489 O O . LEU A 1 198 ? 79.333 -18.401 -50.209 1.00 47.16 198 LEU A O 1
ATOM 1493 N N . PRO A 1 199 ? 79.508 -20.486 -51.035 1.00 68.38 199 PRO A N 1
ATOM 1494 C CA . PRO A 1 199 ? 80.412 -20.988 -50.013 1.00 68.38 199 PRO A CA 1
ATOM 1495 C C . PRO A 1 199 ? 81.846 -20.860 -50.546 1.00 68.38 199 PRO A C 1
ATOM 1497 O O . PRO A 1 199 ? 82.135 -21.307 -51.657 1.00 68.38 199 PRO A O 1
ATOM 1500 N N . GLY A 1 200 ? 82.761 -20.251 -49.790 1.00 52.12 200 GLY A N 1
ATOM 1501 C CA . GLY A 1 200 ? 84.112 -20.034 -50.311 1.00 52.12 200 GLY A CA 1
ATOM 1502 C C . GLY A 1 200 ? 85.159 -19.586 -49.300 1.00 52.12 200 GLY A C 1
ATOM 1503 O O . GLY A 1 200 ? 85.514 -18.417 -49.317 1.00 52.12 200 GLY A O 1
ATOM 1504 N N . LYS A 1 201 ? 85.678 -20.584 -48.565 1.00 42.03 201 LYS A N 1
ATOM 1505 C CA . LYS A 1 201 ? 86.948 -20.676 -47.809 1.00 42.03 201 LYS A CA 1
ATOM 1506 C C . LYS A 1 201 ? 87.152 -19.811 -46.566 1.00 42.03 201 LYS A C 1
ATOM 1508 O O . LYS A 1 201 ? 87.326 -18.585 -46.694 1.00 42.03 201 LYS A O 1
#

InterPro domains:
  IPR017246 Snapin [PTHR31305] (79-190)
  IPR028119 Snapin/Pallidin/Snn1 [PF14712] (88-173)

Foldseek 3Di:
DPDVVVVVVVVVVVPPDDDDPDDDDDDDDDDDDDDDDDDDDDDDPPDDPPPPPPPPPDPDDDPDPPPDPDCPDPPDDDDPDDPVRVVVVVVVVCVVCVVVVVVVVVVVVVVVVVVVVVVVVVVVVVVVVVVVVVVPVVPPPCVVVVVVVVVVVVVVVVVVVVVVVVVVVVVVVVVVVVVVVVVVVVVVCVVPDDPPDDDDD

pLDDT: mean 71.45, std 25.66, range [30.88, 98.62]

=== Feature glossary ===
The record interleaves many kinds of information about one protein. Here is each kind framed as the question it answers.

Q: Are the domains correctly placed relative to each other?
A: Predicted aligned error is AlphaFold's pairwise confidence. Unlike pLDDT (per-residue), PAE is per-residue-pair and captures whether two parts of the structure are correctly placed relative to each other. Units are ångströms of expected positional error.

Q: Which residues are in helices, strands, or loops?
A: Eight-state secondary structure (DSSP): H is the canonical α-helix, G the tighter 3₁₀-helix, I the wider π-helix; E/B are β-structure, T and S are turns and bends, and '-' is everything else. DSSP derives these from the pattern of main-chain N–H···O=C hydrogen bonds, not from the sequence.

Q: What if only a Cα trace is available?
A: P-SEA three-state annotation labels each residue as helix, strand, or coil based purely on the geometry of the Cα trace. It serves as a fallback when the full backbone (and thus DSSP) is unavailable.

Q: What are the backbone torsion angles?
A: φ (phi) and ψ (psi) are the two rotatable backbone dihedrals per residue: φ is the C(i-1)–N–Cα–C torsion, ψ is the N–Cα–C–N(i+1) torsion, both in degrees on (−180°, 180°]. α-helical residues cluster near (−60°, −45°); β-strand residues near (−120°, +130°). A Ramachandran plot is simply a scatter of (φ, ψ) for every residue.

Q: What known structures does this most resemble?
A: Structural nearest neighbors (via Foldseek easy-search vs the PDB). Reported per hit: target PDB id, E-value, and alignment TM-score. A TM-score above ~0.5 is the conventional threshold for 'same fold'.

Q: What family and function is it annotated with?
A: Database cross-references. InterPro integrates a dozen domain/family signature databases into unified entries with residue-range hits. GO terms attach function/process/location labels with evidence codes. CATH codes position the fold in a four-level structural taxonomy. Organism is the NCBI-taxonomy species name.

Q: Which residues are buried vs exposed?
A: Solvent accessibility: the surface area of each residue that a 1.4 Å water probe can touch, in Å². When only backbone atoms are present the absolute values are lower than full-atom SASA (side chains contribute most of the area) and are flagged as backbone-only.

Q: What do the diagnostic plots show?
A: Three diagnostic plots accompany the record. The Cα contact map visualizes the tertiary structure as a 2D adjacency matrix (8 Å cutoff, sequence-local contacts suppressed). The Ramachandran plot shows the distribution of backbone (φ, ψ) torsions, with points in the α and β basins reflecting secondary structure content. The PAE plot shows AlphaFold's inter-residue confidence as a color matrix.

Q: What is the amino-acid chain?
A: The amino-acid sequence is the protein's primary structure: the linear order of residues from the N-terminus to the C-terminus, written in one-letter code. Everything else here — the 3D coordinates, the secondary structure, the domain annotations — is ultimately a consequence of this string.

Q: What do the rendered images show?
A: The six renders are orthographic views along the three Cartesian axes in both directions. Representation (cartoon, sticks, or surface) and color scheme (sequence-rainbow or by-chain) vary across proteins so the training set covers all the common visualization conventions.

Q: Where is each backbone atom in 3D?
A: The mmCIF table is the protein's shape written out atom by atom. For each backbone N, Cα, C, and carbonyl O, it records an (x, y, z) coordinate triple in Å plus the residue type, chain letter, and residue number.

Q: How mobile is each atom in the crystal?
A: For experimental (PDB) structures, the B-factor (temperature factor) quantifies the positional spread of each atom in the crystal — a combination of thermal vibration and static disorder — in units of Å². High B-factors mark flexible loops or poorly resolved regions; low B-factors mark the rigid, well-ordered core.

Q: How big and how compact is the whole molecule?
A: Three whole-structure scalars: the radius of gyration (RMS distance of Cα from centroid, in Å), the count of Cα–Cα contacts (pairs closer than 8 Å and separated by more than four residues in sequence — i.e. tertiary, not local, contacts), and the bounding-box dimensions. Together they distinguish compact globular folds from extended fibres or disordered chains.

Q: What does the local fold look like, residue by residue?
A: A 3Di character summarizes, for each residue, the relative orientation of the Cα frame of its nearest spatial neighbor. Because it encodes fold topology rather than chemistry, 3Di alignments detect remote structural similarity that sequence alignment misses.

Q: How confident is the AlphaFold model at each residue?
A: For AlphaFold models, the B-factor field carries pLDDT — the model's own estimate of local accuracy on a 0–100 scale. Regions with pLDDT<50 should be treated as essentially unmodeled; they often correspond to intrinsically disordered segments.